Protein 4FH0 (pdb70)

CATH classification: 1.10.533.10

Organism: Homo sapiens (NCBI:txid9606)

GO terms:
  GO:0005739 mitochondrion (C, HTP)
  GO:0005739 mitochondrion (C, IDA)

Radius of gyration: 18.36 Å; Cα contacts (8 Å, |Δi|>4): 204; chains: 2; bounding box: 46×32×49 Å

Sequence (186 aa):
QTYCCDRLVQDTPLTGHGRLSEQQVDRIIILQLNRYYPQILTNKEAEKFRRNPKASLRVRLCDLSHLQRSGERDCQEFYRALYIHAQPLHSRLPSRTYCCDRLVQDTPLTGHGRLSEQQVDRIIILQLNRYYPQILTNKEAEKFRNPKASSLRVRLCDLSHLQRSGERDCQEFYRALYIHAQPLHSRLPSRH

Solvent-accessible surface area: 10816 Å² total

Nearest PDB structures (foldseek):
  4dwn-assembly1_A  TM=1.008E+00  e=1.165E-14  Homo sapiens
  4fh0-assembly2_B  TM=1.006E+00  e=4.288E-14  Homo sapiens
  4dwn-assembly2_B  TM=1.004E+00  e=8.730E-14  Homo sapiens
  6mks-assembly1_A  TM=8.507E-01  e=7.593E-02  Homo sapiens
  6n1i-assembly1_A  TM=8.436E-01  e=1.373E-01  Homo sapiens

Structure (mmCIF, N/CA/C/O backbone):
data_4FH0
#
_entry.id   4FH0
#
_cell.length_a   32.196
_cell.length_b   36.669
_cell.length_c   43.276
_cell.angle_alpha   108.54
_cell.angle_beta   90.30
_cell.angle_gamma   111.01
#
_symmetry.space_group_name_H-M   'P 1'
#
loop_
_entity.id
_entity.type
_entity.pdbx_description
1 polymer 'Bcl10-interacting CARD protein'
2 non-polymer 'SULFATE ION'
3 water water
#
loop_
_atom_site.group_PDB
_atom_site.id
_atom_site.type_symbol
_atom_site.label_atom_id
_atom_site.label_alt_id
_atom_site.label_comp_id
_atom_site.label_asym_id
_atom_site.label_entity_id
_atom_site.label_seq_id
_atom_site.pdbx_PDB_ins_code
_atom_site.Cartn_x
_atom_site.Cartn_y
_atom_site.Cartn_z
_atom_site.occupancy
_atom_site.B_iso_or_equiv
_atom_site.auth_seq_id
_atom_site.auth_comp_id
_atom_site.auth_asym_id
_atom_site.auth_atom_id
_atom_site.pdbx_PDB_model_num
ATOM 1 N N . GLN A 1 5 ? 13.047 32.139 33.404 1.00 27.37 2 GLN A N 1
ATOM 2 C CA . GLN A 1 5 ? 12.827 30.747 33.018 1.00 26.20 2 GLN A CA 1
ATOM 3 C C . GLN A 1 5 ? 11.340 30.400 33.043 1.00 23.77 2 GLN A C 1
ATOM 4 O O . GLN A 1 5 ? 10.617 30.867 33.919 1.00 24.15 2 GLN A O 1
ATOM 17 N N . THR A 1 6 ? 10.874 29.559 32.123 1.00 20.50 3 THR A N 1
ATOM 18 C CA . THR A 1 6 ? 9.506 29.052 32.242 1.00 17.39 3 THR A CA 1
ATOM 19 C C . THR A 1 6 ? 9.501 28.013 33.359 1.00 14.18 3 THR A C 1
ATOM 20 O O . THR A 1 6 ? 10.552 27.525 33.745 1.00 13.04 3 THR A O 1
ATOM 31 N N . TYR A 1 7 ? 8.338 27.676 33.905 1.00 13.70 6 TYR A N 1
ATOM 32 C CA . TYR A 1 7 ? 8.310 26.625 34.909 1.00 12.32 6 TYR A CA 1
ATOM 33 C C . TYR A 1 7 ? 8.800 25.295 34.370 1.00 11.03 6 TYR A C 1
ATOM 34 O O . TYR A 1 7 ? 9.364 24.524 35.127 1.00 10.97 6 TYR A O 1
ATOM 52 N N . CYS A 1 8 ? 8.554 24.986 33.100 1.00 10.13 7 CYS A N 1
ATOM 53 C CA A CYS A 1 8 ? 9.078 23.775 32.437 0.67 10.90 7 CYS A CA 1
ATOM 54 C CA B CYS A 1 8 ? 9.067 23.717 32.644 0.33 10.77 7 CYS A CA 1
ATOM 55 C C . CYS A 1 8 ? 10.591 23.786 32.444 1.00 10.04 7 CYS A C 1
ATOM 56 O O . CYS A 1 8 ? 11.250 22.803 32.737 1.00 10.00 7 CYS A O 1
ATOM 70 N N . ASP A 1 9 ? 11.165 24.928 32.074 1.00 9.74 8 ASP A N 1
ATOM 71 C CA . ASP A 1 9 ? 12.632 25.040 32.106 1.00 9.63 8 ASP A CA 1
ATOM 72 C C . ASP A 1 9 ? 13.170 24.867 33.521 1.00 9.05 8 ASP A C 1
ATOM 73 O O . ASP A 1 9 ? 14.177 24.189 33.735 1.00 9.17 8 ASP A O 1
ATOM 82 N N . ARG A 1 10 ? 12.485 25.448 34.496 1.00 8.67 9 ARG A N 1
ATOM 83 C CA . ARG A 1 10 ? 12.916 25.305 35.879 1.00 8.82 9 ARG A CA 1
ATOM 84 C C . ARG A 1 10 ? 12.898 23.838 36.282 1.00 8.21 9 ARG A C 1
ATOM 85 O O . ARG A 1 10 ? 13.841 23.333 36.901 1.00 8.58 9 ARG A O 1
ATOM 106 N N . LEU A 1 11 ? 11.827 23.136 35.937 1.00 7.92 10 LEU A N 1
ATOM 107 C CA . LEU A 1 11 ? 11.700 21.742 36.349 1.00 7.81 10 LEU A CA 1
ATOM 108 C C . LEU A 1 11 ? 12.792 20.880 35.726 1.00 8.13 10 LEU A C 1
ATOM 109 O O . LEU A 1 11 ? 13.357 20.005 36.397 1.00 8.53 10 LEU A O 1
ATOM 125 N N . VAL A 1 12 ? 13.086 21.112 34.452 1.00 8.57 11 VAL A N 1
ATOM 126 C CA . VAL A 1 12 ? 14.181 20.397 33.811 1.00 8.84 11 VAL A CA 1
ATOM 127 C C . VAL A 1 12 ? 15.469 20.661 34.565 1.00 9.34 11 VAL A C 1
ATOM 128 O O . VAL A 1 12 ? 16.221 19.732 34.858 1.00 10.70 11 VAL A O 1
ATOM 141 N N . GLN A 1 13 ? 15.721 21.922 34.894 1.00 8.78 12 GLN A N 1
ATOM 142 C CA . GLN A 1 13 ? 16.937 22.278 35.615 1.00 9.55 12 GLN A CA 1
ATOM 143 C C . GLN A 1 13 ? 17.006 21.585 36.978 1.00 10.07 12 GLN A C 1
ATOM 144 O O . GLN A 1 13 ? 18.043 21.058 37.346 1.00 11.68 12 GLN A O 1
ATOM 158 N N . ASP A 1 14 ? 15.890 21.572 37.698 1.00 8.31 13 ASP A N 1
ATOM 159 C CA . ASP A 1 14 ? 15.841 21.070 39.063 1.00 7.74 13 ASP A CA 1
ATOM 160 C C . ASP A 1 14 ? 15.717 19.561 39.199 1.00 8.30 13 ASP A C 1
ATOM 161 O O . ASP A 1 14 ? 15.806 19.047 40.310 1.00 8.22 13 ASP A O 1
ATOM 170 N N . THR A 1 15 ? 15.449 18.856 38.112 1.00 9.29 14 THR A N 1
ATOM 171 C CA . THR A 1 15 ? 15.145 17.426 38.203 1.00 9.66 14 THR A CA 1
ATOM 172 C C . THR A 1 15 ? 16.230 16.567 38.853 1.00 8.83 14 THR A C 1
ATOM 173 O O . THR A 1 15 ? 15.931 15.769 39.748 1.00 8.10 14 THR A O 1
ATOM 184 N N . PRO A 1 16 ? 17.488 16.723 38.438 1.00 9.31 15 PRO A N 1
ATOM 185 C CA . PRO A 1 16 ? 18.518 15.911 39.101 1.00 9.72 15 PRO A CA 1
ATOM 186 C C . PRO A 1 16 ? 18.601 16.133 40.618 1.00 9.99 15 PRO A C 1
ATOM 187 O O . PRO A 1 16 ? 18.715 15.161 41.368 1.00 10.49 15 PRO A O 1
ATOM 229 N N . LEU A 1 18 ? 16.046 17.298 42.632 1.00 7.93 17 LEU A N 1
ATOM 230 C CA . LEU A 1 18 ? 14.765 16.822 43.181 1.00 8.99 17 LEU A CA 1
ATOM 231 C C . LEU A 1 18 ? 14.718 15.318 43.347 1.00 8.36 17 LEU A C 1
ATOM 232 O O . LEU A 1 18 ? 14.099 14.807 44.282 1.00 8.94 17 LEU A O 1
ATOM 248 N N . THR A 1 19 ? 15.346 14.606 42.420 1.00 7.45 18 THR A N 1
ATOM 249 C CA . THR A 1 19 ? 15.279 13.142 42.386 1.00 8.39 18 THR A CA 1
ATOM 250 C C . THR A 1 19 ? 16.455 12.494 43.117 1.00 9.14 18 THR A C 1
ATOM 251 O O . THR A 1 19 ? 16.533 11.283 43.219 1.00 10.21 18 THR A O 1
ATOM 262 N N . GLY A 1 20 ? 17.371 13.292 43.648 1.00 8.65 19 GLY A N 1
ATOM 263 C CA . GLY A 1 20 ? 18.471 12.723 44.409 1.00 8.54 19 GLY A CA 1
ATOM 264 C C . GLY A 1 20 ? 17.982 12.027 45.657 1.00 7.73 19 GLY A C 1
ATOM 265 O O . GLY A 1 20 ? 17.071 12.510 46.323 1.00 7.72 19 GLY A O 1
ATOM 269 N N . HIS A 1 21 ? 18.596 10.902 46.005 1.00 8.53 20 HIS A N 1
ATOM 270 C CA . HIS A 1 21 ? 18.151 10.169 47.176 1.00 9.62 20 HIS A CA 1
ATOM 271 C C . HIS A 1 21 ? 18.217 11.033 48.413 1.00 9.36 20 HIS A C 1
ATOM 272 O O . HIS A 1 21 ? 19.207 11.732 48.625 1.00 10.62 20 HIS A O 1
ATOM 285 N N . GLY A 1 22 ? 17.154 10.980 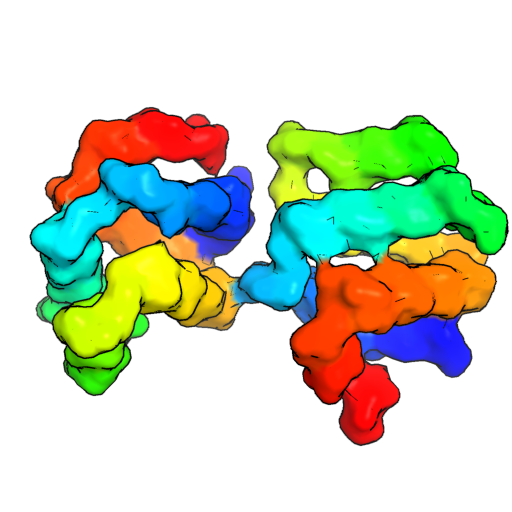49.217 1.00 10.03 21 GLY A N 1
ATOM 286 C CA . GLY A 1 22 ? 17.066 11.736 50.451 1.00 10.95 21 GLY A CA 1
ATOM 287 C C . GLY A 1 22 ? 16.394 13.096 50.307 1.00 10.54 21 GLY A C 1
ATOM 288 O O . GLY A 1 22 ? 16.000 13.708 51.287 1.00 12.30 21 GLY A O 1
ATOM 292 N N . ARG A 1 23 ? 16.213 13.581 49.099 1.00 9.34 22 ARG A N 1
ATOM 293 C CA . ARG A 1 23 ? 15.674 14.931 48.952 1.00 9.70 22 ARG A CA 1
ATOM 294 C C . ARG A 1 23 ? 14.181 15.008 49.272 1.00 9.12 22 ARG A C 1
ATOM 295 O O . ARG A 1 23 ? 13.748 15.935 49.960 1.00 10.65 22 ARG A O 1
ATOM 316 N N . LEU A 1 24 ? 13.418 14.033 48.793 1.00 7.78 23 LEU A N 1
ATOM 317 C CA . LEU A 1 24 ? 12.006 13.945 49.086 1.00 8.16 23 LEU A CA 1
ATOM 318 C C . LEU A 1 24 ? 11.728 12.594 49.727 1.00 8.87 23 LEU A C 1
ATOM 319 O O . LEU A 1 24 ? 12.229 11.554 49.288 1.00 10.44 23 LEU A O 1
ATOM 335 N N . SER A 1 25 ? 10.929 12.616 50.780 1.00 8.82 24 SER A N 1
ATOM 336 C CA . SER A 1 25 ? 10.477 11.389 51.415 1.00 8.74 24 SER A CA 1
ATOM 337 C C . SER A 1 25 ? 9.202 10.868 50.780 1.00 7.70 24 SER A C 1
ATOM 338 O O . SER A 1 25 ? 8.493 11.600 50.090 1.00 8.26 24 SER A O 1
ATOM 346 N N . GLU A 1 26 ? 8.876 9.615 51.082 1.00 8.29 25 GLU A N 1
ATOM 347 C CA . GLU A 1 26 ? 7.642 9.040 50.592 1.00 8.68 25 GLU A CA 1
ATOM 348 C C . GLU A 1 26 ? 6.445 9.877 51.041 1.00 8.83 25 GLU A C 1
ATOM 349 O O . GLU A 1 26 ? 5.538 10.131 50.253 1.00 9.35 25 GLU A O 1
ATOM 361 N N . GLN A 1 27 ? 6.428 10.284 52.309 1.00 8.79 26 GLN A N 1
ATOM 362 C CA . GLN A 1 27 ? 5.295 11.074 52.786 1.00 10.48 26 GLN A CA 1
ATOM 363 C C . GLN A 1 27 ? 5.188 12.385 52.039 1.00 9.87 26 GLN A C 1
ATOM 364 O O . GLN A 1 27 ? 4.089 12.804 51.719 1.00 10.51 26 GLN A O 1
ATOM 378 N N . GLN A 1 28 ? 6.306 13.055 51.771 1.00 9.01 27 GLN A N 1
ATOM 379 C CA . GLN A 1 28 ? 6.220 14.317 51.027 1.00 8.85 27 GLN A CA 1
ATOM 380 C C . GLN A 1 28 ? 5.697 14.085 49.620 1.00 8.38 27 GLN A C 1
ATOM 381 O O . GLN A 1 28 ? 4.852 14.833 49.134 1.00 8.74 27 GLN A O 1
ATOM 395 N N . VAL A 1 29 ? 6.231 13.075 48.948 1.00 8.26 28 VAL A N 1
ATOM 396 C CA . VAL A 1 29 ? 5.800 12.788 47.597 1.00 8.50 28 VAL A CA 1
ATOM 397 C C . VAL A 1 29 ? 4.308 12.438 47.584 1.00 8.92 28 VAL A C 1
ATOM 398 O O . VAL A 1 29 ? 3.553 12.855 46.699 1.00 9.07 28 VAL A O 1
ATOM 411 N N . ASP A 1 30 ? 3.881 11.636 48.551 1.00 9.29 29 ASP A N 1
ATOM 412 C CA . ASP A 1 30 ? 2.485 11.243 48.584 1.00 9.69 29 ASP A CA 1
ATOM 413 C C . ASP A 1 30 ? 1.581 12.461 48.711 1.00 8.76 29 ASP A C 1
ATOM 414 O O . ASP A 1 30 ? 0.532 12.525 48.053 1.00 9.28 29 ASP A O 1
ATOM 423 N N . ARG A 1 31 ? 1.968 13.422 49.549 1.00 8.24 30 ARG A N 1
ATOM 424 C CA . ARG A 1 31 ? 1.153 14.617 49.720 1.00 8.30 30 ARG A CA 1
ATOM 425 C C . ARG A 1 31 ? 1.176 15.507 48.483 1.00 7.11 30 ARG A C 1
ATOM 426 O O . ARG A 1 31 ? 0.173 16.140 48.166 1.00 7.82 30 ARG A O 1
ATOM 447 N N . ILE A 1 32 ? 2.321 15.577 47.799 1.00 6.83 31 ILE A N 1
ATOM 448 C CA . ILE A 1 32 ? 2.415 16.316 46.562 1.00 6.93 31 ILE A CA 1
ATOM 449 C C . ILE A 1 32 ? 1.476 15.709 45.515 1.00 6.89 31 ILE A C 1
ATOM 450 O O . ILE A 1 32 ? 0.772 16.434 44.807 1.00 7.64 31 ILE A O 1
ATOM 466 N N . ILE A 1 33 ? 1.468 14.388 45.415 1.00 7.69 32 ILE A N 1
ATOM 467 C CA A ILE A 1 33 ? 0.601 13.713 44.468 0.60 8.27 32 ILE A CA 1
ATOM 468 C CA B ILE A 1 33 ? 0.606 13.708 44.462 0.40 8.26 32 ILE A CA 1
ATOM 469 C C . ILE A 1 33 ? -0.859 14.035 44.774 1.00 8.30 32 ILE A C 1
ATOM 470 O O . ILE A 1 33 ? -1.656 14.325 43.871 1.00 9.10 32 ILE A O 1
ATOM 501 N N . LEU A 1 34 ? -1.216 14.011 46.053 1.00 9.21 33 LEU A N 1
ATOM 502 C CA . LEU A 1 34 ? -2.586 14.347 46.431 1.00 10.49 33 LEU A CA 1
ATOM 503 C C . LEU A 1 34 ? -2.944 15.782 46.066 1.00 9.06 33 LEU A C 1
ATOM 504 O O . LEU A 1 34 ? -4.030 16.047 45.563 1.00 9.27 33 LEU A O 1
ATOM 520 N N . GLN A 1 35 ? -2.015 16.696 46.277 1.00 8.88 34 GLN A N 1
ATOM 521 C CA . GLN A 1 35 ? -2.211 18.086 45.904 1.00 9.48 34 GLN A CA 1
ATOM 522 C C . GLN A 1 35 ? -2.484 18.227 44.404 1.00 9.11 34 GLN A C 1
ATOM 523 O O . GLN A 1 35 ? -3.300 19.038 43.990 1.00 10.69 34 GLN A O 1
ATOM 537 N N . LEU A 1 36 ? -1.795 17.416 43.604 1.00 8.79 35 LEU A N 1
ATOM 538 C CA . LEU A 1 36 ? -1.941 17.459 42.161 1.00 9.23 35 LEU A CA 1
ATOM 539 C C . LEU A 1 36 ? -3.165 16.672 41.659 1.00 10.48 35 LEU A C 1
ATOM 540 O O . LEU A 1 36 ? -3.497 16.742 40.477 1.00 11.81 35 LEU A O 1
ATOM 556 N N . ASN A 1 37 ? -3.829 15.931 42.547 1.00 10.15 36 ASN A N 1
ATOM 557 C CA . ASN A 1 37 ? -4.968 15.100 42.164 1.00 10.42 36 ASN A CA 1
ATOM 558 C C . ASN A 1 37 ? -6.322 15.616 42.644 1.00 9.95 36 ASN A C 1
ATOM 559 O O . ASN A 1 37 ? -7.320 15.491 41.936 1.00 10.50 36 ASN A O 1
ATOM 570 N N . ARG A 1 38 ? -6.348 16.230 43.821 1.00 9.78 37 ARG A N 1
ATOM 571 C CA . ARG A 1 38 ? -7.613 16.469 44.508 1.00 10.20 37 ARG A CA 1
ATOM 572 C C . ARG A 1 38 ? -8.288 17.798 44.238 1.00 11.43 37 ARG A C 1
ATOM 573 O O . ARG A 1 38 ? -9.441 17.987 44.664 1.00 11.99 37 ARG A O 1
ATOM 594 N N . TYR A 1 39 ? -7.706 18.704 43.597 1.00 12.06 38 TYR A N 1
ATOM 595 C CA . TYR A 1 39 ? -8.134 20.062 43.427 1.00 14.18 38 TYR A CA 1
ATOM 596 C C . TYR A 1 39 ? -8.263 20.488 41.943 1.00 14.95 38 TYR A C 1
ATOM 597 O O . TYR A 1 39 ? -8.557 19.676 41.092 1.00 15.31 38 TYR A O 1
ATOM 615 N N . TYR A 1 40 ? -8.170 21.820 41.711 1.00 15.61 39 TYR A N 1
ATOM 616 C CA . TYR A 1 40 ? -8.313 22.344 40.358 1.00 16.35 39 TYR A CA 1
ATOM 617 C C . TYR A 1 40 ? -7.191 23.346 40.083 1.00 16.72 39 TYR A C 1
ATOM 618 O O . TYR A 1 40 ? -7.014 24.294 40.828 1.00 18.49 39 TYR A O 1
ATOM 636 N N . PRO A 1 41 ? -6.447 23.158 38.997 1.00 15.81 40 PRO A N 1
ATOM 637 C CA . PRO A 1 41 ? -6.615 22.106 38.007 1.00 14.57 40 PRO A CA 1
ATOM 638 C C . PRO A 1 41 ? -6.214 20.768 38.570 1.00 13.31 40 PRO A C 1
ATOM 639 O O . PRO A 1 41 ? -5.421 20.667 39.497 1.00 14.06 40 PRO A O 1
ATOM 650 N N . GLN A 1 42 ? -6.784 19.728 38.001 1.00 13.14 41 GLN A N 1
ATOM 651 C CA . GLN A 1 42 ? -6.355 18.378 38.309 1.00 12.70 41 GLN A CA 1
ATOM 652 C C . GLN A 1 42 ? -5.236 17.979 37.359 1.00 13.97 41 GLN A C 1
ATOM 653 O O . GLN A 1 42 ? -5.434 17.825 36.152 1.00 16.03 41 GLN A O 1
ATOM 667 N N . ILE A 1 43 ? -4.039 17.867 37.910 1.00 13.31 42 ILE A N 1
ATOM 668 C CA . ILE A 1 43 ? -2.863 17.542 37.124 1.00 14.56 42 ILE A CA 1
ATOM 669 C C . ILE A 1 43 ? -2.715 16.036 36.944 1.00 14.41 42 ILE A C 1
ATOM 670 O O . ILE A 1 43 ? -2.279 15.567 35.881 1.00 17.08 42 ILE A O 1
ATOM 686 N N . LEU A 1 44 ? -3.097 15.276 37.969 1.00 12.94 43 LEU A N 1
ATOM 687 C CA . LEU A 1 44 ? -3.018 13.817 37.949 1.00 13.02 43 LEU A CA 1
ATOM 688 C C . LEU A 1 44 ? -4.374 13.192 38.162 1.00 13.44 43 LEU A C 1
ATOM 689 O O . LEU A 1 44 ? -5.073 13.519 39.123 1.00 13.09 43 LEU A O 1
ATOM 705 N N . THR A 1 45 ? -4.741 12.282 37.267 1.00 14.50 44 THR A N 1
ATOM 706 C CA . THR A 1 45 ? -5.965 11.528 37.444 1.00 15.29 44 THR A CA 1
ATOM 707 C C . THR A 1 45 ? -5.825 10.579 38.633 1.00 14.47 44 THR A C 1
ATOM 708 O O . THR A 1 45 ? -4.724 10.368 39.133 1.00 13.42 44 THR A O 1
ATOM 719 N N . ASN A 1 46 ? -6.927 9.987 39.078 1.00 14.85 45 ASN A N 1
ATOM 720 C CA . ASN A 1 46 ? -6.849 9.016 40.154 1.00 15.82 45 ASN A CA 1
ATOM 721 C C . ASN A 1 46 ? -5.936 7.846 39.802 1.00 16.19 45 ASN A C 1
ATOM 722 O O . ASN A 1 46 ? -5.150 7.415 40.626 1.00 16.10 45 ASN A O 1
ATOM 733 N N . LYS A 1 47 ? -6.027 7.339 38.574 1.00 17.15 46 LYS A N 1
ATOM 734 C CA . LYS A 1 47 ? -5.161 6.223 38.193 1.00 17.20 46 LYS A CA 1
ATOM 735 C C . LYS A 1 47 ? -3.687 6.631 38.173 1.00 16.65 46 LYS A C 1
ATOM 736 O O . LYS A 1 47 ? -2.823 5.877 38.613 1.00 17.03 46 LYS A O 1
ATOM 755 N N . GLU A 1 48 ? -3.405 7.832 37.691 1.00 16.01 47 GLU A N 1
ATOM 756 C CA . GLU A 1 48 ? -2.020 8.322 37.686 1.00 15.18 47 GLU A CA 1
ATOM 757 C C . GLU A 1 48 ? -1.512 8.515 39.103 1.00 13.83 47 GLU A C 1
ATOM 758 O O . GLU A 1 48 ? -0.362 8.184 39.423 1.00 13.84 47 GLU A O 1
ATOM 770 N N . ALA A 1 49 ? -2.344 9.089 39.965 1.00 12.61 48 ALA A N 1
ATOM 771 C CA . ALA A 1 49 ? -1.948 9.246 41.353 1.00 12.10 48 ALA A CA 1
ATOM 772 C C . ALA A 1 49 ? -1.605 7.898 41.993 1.00 12.10 48 ALA A C 1
ATOM 773 O O . ALA A 1 49 ? -0.651 7.801 42.754 1.00 12.61 48 ALA A O 1
ATOM 780 N N . GLU A 1 50 ? -2.395 6.869 41.718 1.00 13.16 49 GLU A N 1
ATOM 781 C CA . GLU A 1 50 ? -2.138 5.575 42.326 1.00 14.65 49 GLU A CA 1
ATOM 782 C C . GLU A 1 50 ? -0.830 4.996 41.809 1.00 14.76 49 GLU A C 1
ATOM 783 O O . GLU A 1 50 ? -0.074 4.412 42.559 1.00 15.65 49 GLU A O 1
ATOM 795 N N . LYS A 1 51 ? -0.563 5.171 40.521 1.00 14.95 50 LYS A N 1
ATOM 796 C CA . LYS A 1 51 ? 0.696 4.735 39.935 1.00 15.54 50 LYS A CA 1
ATOM 797 C C . LYS A 1 51 ? 1.891 5.401 40.631 1.00 13.92 50 LYS A C 1
ATOM 798 O O . LYS A 1 51 ? 2.873 4.731 40.992 1.00 14.84 50 LYS A O 1
ATOM 817 N N . PHE A 1 52 ? 1.825 6.717 40.822 1.00 12.09 51 PHE A N 1
ATOM 818 C CA . PHE A 1 52 ? 2.946 7.418 41.434 1.00 11.21 51 PHE A CA 1
ATOM 819 C C . PHE A 1 52 ? 3.085 7.205 42.945 1.00 11.97 51 PHE A C 1
ATOM 820 O O . PHE A 1 52 ? 4.126 7.522 43.507 1.00 12.25 51 PHE A O 1
ATOM 837 N N . ARG A 1 53 ? 2.049 6.658 43.580 1.00 13.63 52 ARG A N 1
ATOM 838 C CA A ARG A 1 53 ? 2.047 6.332 45.009 0.67 15.01 52 ARG A CA 1
ATOM 839 C CA B ARG A 1 53 ? 2.104 6.332 45.006 0.33 15.29 52 ARG A CA 1
ATOM 840 C C . ARG A 1 53 ? 2.299 4.836 45.247 1.00 15.81 52 ARG A C 1
ATOM 841 O O . ARG A 1 53 ? 2.296 4.378 46.392 1.00 16.56 52 ARG A O 1
ATOM 882 N N . ASN A 1 54 ? 2.491 4.073 44.175 1.00 16.55 53 ASN A N 1
ATOM 883 C CA . ASN A 1 54 ? 2.588 2.618 44.264 1.00 18.91 53 ASN A CA 1
ATOM 884 C C . ASN A 1 54 ? 3.746 2.192 45.145 1.00 19.93 53 ASN A C 1
ATOM 885 O O . ASN A 1 54 ? 4.908 2.406 44.799 1.00 19.85 53 ASN A O 1
ATOM 896 N N . PRO A 1 55 ? 3.440 1.562 46.293 1.00 22.41 54 PRO A N 1
ATOM 897 C CA . PRO A 1 55 ? 4.528 1.235 47.210 1.00 23.66 54 PRO A CA 1
ATOM 898 C C . PRO A 1 55 ? 5.498 0.174 46.665 1.00 24.34 54 PRO A C 1
ATOM 899 O O . PRO A 1 55 ? 6.584 0.045 47.205 1.00 25.56 54 PRO A O 1
ATOM 910 N N . LYS A 1 56 ? 5.117 -0.553 45.618 1.00 23.77 55 LYS A N 1
ATOM 911 C CA . LYS A 1 56 ? 5.957 -1.627 45.086 1.00 24.25 55 LYS A CA 1
ATOM 912 C C . LYS A 1 56 ? 7.129 -1.108 44.235 1.00 23.62 55 LYS A C 1
ATOM 913 O O . LYS A 1 56 ? 8.115 -1.818 44.047 1.00 24.98 55 LYS A O 1
ATOM 932 N N . ALA A 1 57 ? 7.038 0.122 43.734 1.00 21.59 56 ALA A N 1
ATOM 933 C CA . ALA A 1 57 ? 8.083 0.690 42.861 1.00 19.98 56 ALA A CA 1
ATOM 934 C C . ALA A 1 57 ? 8.964 1.642 43.666 1.00 17.93 56 ALA A C 1
ATOM 935 O O . ALA A 1 57 ? 8.450 2.338 44.534 1.00 18.28 56 ALA A O 1
ATOM 942 N N . SER A 1 58 ? 10.265 1.702 43.370 1.00 16.62 57 SER A N 1
ATOM 943 C CA . SER A 1 58 ? 11.153 2.587 44.130 1.00 16.47 57 SER A CA 1
ATOM 944 C C . SER A 1 58 ? 10.720 4.044 43.981 1.00 14.26 57 SER A C 1
ATOM 945 O O . SER A 1 58 ? 10.281 4.491 42.917 1.00 13.77 57 SER A O 1
ATOM 953 N N . LEU A 1 59 ? 10.841 4.778 45.075 1.00 12.71 58 LEU A N 1
ATOM 954 C CA . LEU A 1 59 ? 10.437 6.172 45.098 1.00 11.10 58 LEU A CA 1
ATOM 955 C C . LEU A 1 59 ? 11.161 6.983 44.025 1.00 11.53 58 LEU A C 1
ATOM 956 O O . LEU A 1 59 ? 10.534 7.793 43.345 1.00 11.52 58 LEU A O 1
ATOM 972 N N . ARG A 1 60 ? 12.463 6.754 43.845 1.00 11.72 59 ARG A N 1
ATOM 973 C CA . ARG A 1 60 ? 13.202 7.552 42.869 1.00 12.23 59 ARG A CA 1
ATOM 974 C C . ARG A 1 60 ? 12.675 7.307 41.442 1.00 12.66 59 ARG A C 1
ATOM 975 O O . ARG A 1 60 ? 12.574 8.245 40.640 1.00 12.79 59 ARG A O 1
ATOM 996 N N . VAL A 1 61 ? 12.348 6.054 41.128 1.00 13.03 60 VAL A N 1
ATOM 997 C CA . VAL A 1 61 ? 11.828 5.720 39.809 1.00 14.77 60 VAL A CA 1
ATOM 998 C C . VAL A 1 61 ? 10.488 6.428 39.600 1.00 13.03 60 VAL A C 1
ATOM 999 O O . VAL A 1 61 ? 10.263 7.043 38.547 1.00 13.49 60 VAL A O 1
ATOM 1012 N N . ARG A 1 62 ? 9.602 6.355 40.594 1.00 11.98 61 ARG A N 1
ATOM 1013 C CA . ARG A 1 62 ? 8.320 7.039 40.513 1.00 11.24 61 ARG A CA 1
ATOM 1014 C C . ARG A 1 62 ? 8.517 8.546 40.367 1.00 10.45 61 ARG A C 1
ATOM 1015 O O . ARG A 1 62 ? 7.824 9.177 39.576 1.00 10.08 61 ARG A O 1
ATOM 1036 N N . LEU A 1 63 ? 9.468 9.120 41.092 1.00 10.82 62 LEU A N 1
ATOM 1037 C CA . LEU A 1 63 ? 9.692 10.569 40.990 1.00 11.49 62 LEU A CA 1
ATOM 1038 C C . LEU A 1 63 ? 10.203 10.957 39.620 1.00 10.76 62 LEU A C 1
ATOM 1039 O O . LEU A 1 63 ? 9.776 11.951 39.060 1.00 10.98 62 LEU A O 1
ATOM 1055 N N . CYS A 1 64 ? 11.163 10.203 39.097 1.00 10.77 63 CYS A N 1
ATOM 1056 C CA . CYS A 1 64 ? 11.676 10.504 37.776 1.00 11.23 63 CYS A CA 1
ATOM 1057 C C . CYS A 1 64 ? 10.554 10.406 36.749 1.00 10.72 63 CYS A C 1
ATOM 1058 O O . CYS A 1 64 ? 10.488 11.207 35.819 1.00 11.87 63 CYS A O 1
ATOM 1066 N N . ASP A 1 65 ? 9.681 9.415 36.900 1.00 10.35 64 ASP A N 1
ATOM 1067 C CA . ASP A 1 65 ? 8.560 9.275 35.974 1.00 10.14 64 ASP A CA 1
ATOM 1068 C C . ASP A 1 65 ? 7.578 10.436 36.135 1.00 9.80 64 ASP A C 1
ATOM 1069 O O . ASP A 1 65 ? 7.034 10.922 35.161 1.00 10.01 64 ASP A O 1
ATOM 1078 N N . LEU A 1 66 ? 7.376 10.901 37.362 1.00 9.19 65 LEU A N 1
ATOM 1079 C CA . LEU A 1 66 ? 6.520 12.065 37.590 1.00 9.01 65 LEU A CA 1
ATOM 1080 C C . LEU A 1 66 ? 7.123 13.291 36.914 1.00 9.35 65 LEU A C 1
ATOM 1081 O O . LEU A 1 66 ? 6.414 14.066 36.269 1.00 9.43 65 LEU A O 1
ATOM 1114 N N . SER A 1 68 ? 9.062 13.391 34.310 1.00 10.88 67 SER A N 1
ATOM 1115 C CA . SER A 1 68 ? 8.880 13.259 32.875 1.00 11.83 67 SER A CA 1
ATOM 1116 C C . SER A 1 68 ? 7.452 13.579 32.480 1.00 11.23 67 SER A C 1
ATOM 1117 O O . SER A 1 68 ? 7.210 14.218 31.465 1.00 12.68 67 SER A O 1
ATOM 1125 N N . HIS A 1 69 ? 6.502 13.092 33.262 1.00 9.83 68 HIS A N 1
ATOM 1126 C CA . HIS A 1 69 ? 5.101 13.352 33.010 1.00 10.44 68 HIS A CA 1
ATOM 1127 C C . HIS A 1 69 ? 4.787 14.847 33.020 1.00 10.33 68 HIS A C 1
ATOM 1128 O O . HIS A 1 69 ? 4.120 15.350 32.117 1.00 11.37 68 HIS A O 1
ATOM 1141 N N 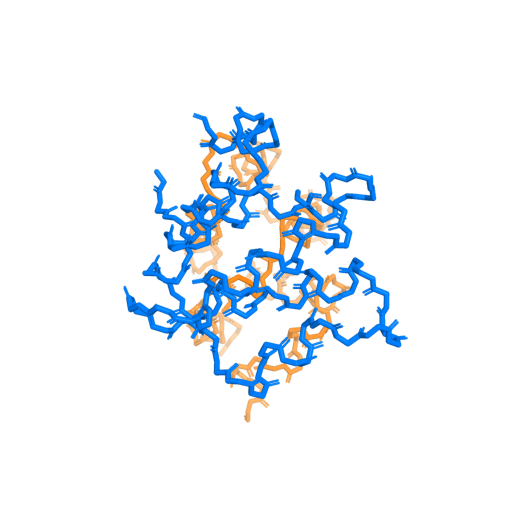. LEU A 1 70 ? 5.284 15.563 34.027 1.00 9.61 69 LEU A N 1
ATOM 1142 C CA . LEU A 1 70 ? 5.011 16.990 34.141 1.00 9.53 69 LEU A CA 1
ATOM 1143 C C . LEU A 1 70 ? 5.687 17.765 33.026 1.00 10.72 69 LEU A C 1
ATOM 1144 O O . LEU A 1 70 ? 5.092 18.684 32.464 1.00 12.22 69 LEU A O 1
ATOM 1160 N N . GLN A 1 71 ? 6.934 17.422 32.722 1.00 11.62 70 GLN A N 1
ATOM 1161 C CA . GLN A 1 71 ? 7.649 18.117 31.653 1.00 13.17 70 GLN A CA 1
ATOM 1162 C C . GLN A 1 71 ? 6.941 17.973 30.316 1.00 14.08 70 GLN A C 1
ATOM 1163 O O . GLN A 1 71 ? 6.918 18.931 29.515 1.00 15.53 70 GLN A O 1
ATOM 1177 N N . ARG A 1 72 ? 6.374 16.799 30.045 1.00 13.75 71 ARG A N 1
ATOM 1178 C CA . ARG A 1 72 ? 5.688 16.603 28.757 1.00 15.74 71 ARG A CA 1
ATOM 1179 C C . ARG A 1 72 ? 4.312 17.277 28.718 1.00 17.21 71 ARG A C 1
ATOM 1180 O O . ARG A 1 72 ? 3.819 17.650 27.644 1.00 19.19 71 ARG A O 1
ATOM 1201 N N . SER A 1 73 ? 3.711 17.478 29.867 1.00 17.94 72 SER A N 1
ATOM 1202 C CA . SER A 1 73 ? 2.378 18.007 30.008 1.00 19.73 72 SER A CA 1
ATOM 1203 C C . SER A 1 73 ? 2.320 19.485 30.033 1.00 20.18 72 SER A C 1
ATOM 1204 O O . SER A 1 73 ? 1.263 20.007 29.9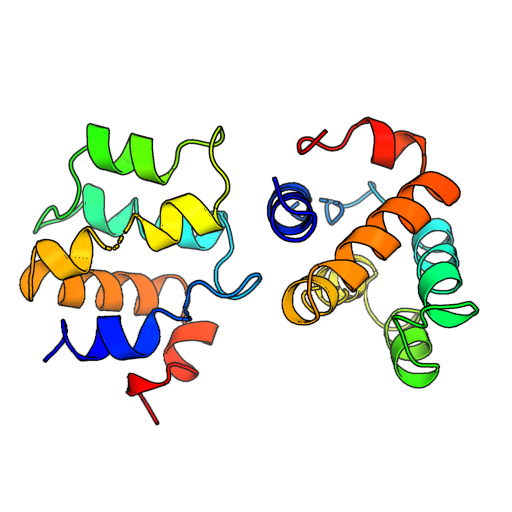97 1.00 21.68 72 SER A O 1
ATOM 1212 N N . GLY A 1 74 ? 3.414 20.168 30.181 1.00 19.68 73 GLY A N 1
ATOM 1213 C CA . GLY A 1 74 ? 3.456 21.597 29.960 1.00 18.76 73 GLY A CA 1
ATOM 1214 C C . GLY A 1 74 ? 3.530 22.529 31.164 1.00 16.81 73 GLY A C 1
ATOM 1215 O O . GLY A 1 74 ? 3.617 22.113 32.318 1.00 15.25 73 GLY A O 1
ATOM 1219 N N . GLU A 1 75 ? 3.477 23.818 30.854 1.00 16.71 74 GLU A N 1
ATOM 1220 C CA . GLU A 1 75 ? 3.775 24.904 31.785 1.00 17.66 74 GLU A CA 1
ATOM 1221 C C . GLU A 1 75 ? 2.865 24.918 33.008 1.00 17.48 74 GLU A C 1
ATOM 1222 O O . GLU A 1 75 ? 3.337 25.049 34.140 1.00 16.36 74 GLU A O 1
ATOM 1234 N N . ARG A 1 76 ? 1.565 24.791 32.787 1.00 18.83 75 ARG A N 1
ATOM 1235 C CA . ARG A 1 76 ? 0.614 24.855 33.893 1.00 19.97 75 ARG A CA 1
ATOM 1236 C C . ARG A 1 76 ? 0.875 23.740 34.899 1.00 18.27 75 ARG A C 1
ATOM 1237 O O . ARG A 1 76 ? 0.780 23.923 36.117 1.00 18.52 75 ARG A O 1
ATOM 1258 N N . ASP A 1 77 ? 1.196 22.567 34.389 1.00 16.81 76 ASP A N 1
ATOM 1259 C CA . ASP A 1 77 ? 1.414 21.415 35.239 1.00 15.59 76 ASP A CA 1
ATOM 1260 C C . ASP A 1 77 ? 2.689 21.605 36.042 1.00 13.45 76 ASP A C 1
ATOM 1261 O O . ASP A 1 77 ? 2.711 21.297 37.226 1.00 12.65 76 ASP A O 1
ATOM 1270 N N . CYS A 1 78 ? 3.696 22.085 35.461 1.00 12.29 77 CYS A N 1
ATOM 1271 C CA . CYS A 1 78 ? 4.950 22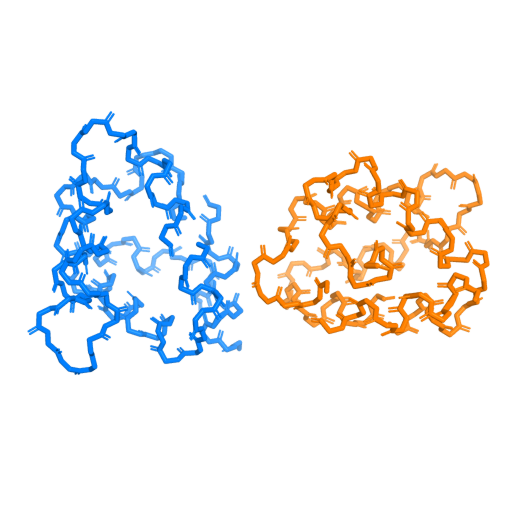.337 36.142 1.00 10.82 77 CYS A CA 1
ATOM 1272 C C . CYS A 1 78 ? 4.757 23.427 37.217 1.00 10.49 77 CYS A C 1
ATOM 1273 O O . CYS A 1 78 ? 5.299 23.326 38.304 1.00 9.96 77 CYS A O 1
ATOM 1280 N N . GLN A 1 79 ? 4.020 24.463 36.902 1.00 11.32 78 GLN A N 1
ATOM 1281 C CA . GLN A 1 79 ? 3.714 25.500 37.886 1.00 12.47 78 GLN A CA 1
ATOM 1282 C C . GLN A 1 79 ? 3.001 24.922 39.109 1.00 10.92 78 GLN A C 1
ATOM 1283 O O . GLN A 1 79 ? 3.360 25.225 40.250 1.00 10.70 78 GLN A O 1
ATOM 1297 N N . GLU A 1 80 ? 2.009 24.067 38.878 1.00 10.69 79 GLU A N 1
ATOM 1298 C CA . GLU A 1 80 ? 1.285 23.461 39.981 1.00 10.54 79 GLU A CA 1
ATOM 1299 C C . GLU A 1 80 ? 2.199 22.575 40.808 1.00 9.52 79 GLU A C 1
ATOM 1300 O O . GLU A 1 80 ? 2.060 22.517 42.022 1.00 9.74 79 GLU A O 1
ATOM 1312 N N . PHE A 1 81 ? 3.123 21.872 40.162 1.00 8.59 80 PHE A N 1
ATOM 1313 C CA . PHE A 1 81 ? 4.077 21.077 40.908 1.00 7.93 80 PHE A CA 1
ATOM 1314 C C . PHE A 1 81 ? 4.877 21.956 41.870 1.00 6.61 80 PHE A C 1
ATOM 1315 O O . PHE A 1 81 ? 5.072 21.593 43.025 1.00 7.06 80 PHE A O 1
ATOM 1332 N N . TYR A 1 82 ? 5.371 23.105 41.403 1.00 6.20 81 TYR A N 1
ATOM 1333 C CA . TYR A 1 82 ? 6.148 23.973 42.285 1.00 6.44 81 TYR A CA 1
ATOM 1334 C C . TYR A 1 82 ? 5.320 24.464 43.454 1.00 6.76 81 TYR A C 1
ATOM 1335 O O . TYR A 1 82 ? 5.830 24.585 44.563 1.00 7.66 81 TYR A O 1
ATOM 1353 N N . ARG A 1 83 ? 4.046 24.750 43.226 1.00 7.56 82 ARG A N 1
ATOM 1354 C CA . ARG A 1 83 ? 3.201 25.148 44.333 1.00 9.10 82 ARG A CA 1
ATOM 1355 C C . ARG A 1 83 ? 3.047 23.996 45.326 1.00 8.13 82 ARG A C 1
ATOM 1356 O O . ARG A 1 83 ? 3.141 24.187 46.539 1.00 9.48 82 ARG A O 1
ATOM 1377 N N . ALA A 1 84 ? 2.846 22.783 44.828 1.00 7.54 83 ALA A N 1
ATOM 1378 C CA . ALA A 1 84 ? 2.700 21.622 45.699 1.00 7.28 83 ALA A CA 1
ATOM 1379 C C . ALA A 1 84 ? 3.971 21.364 46.500 1.00 6.88 83 ALA A C 1
ATOM 1380 O O . ALA A 1 84 ? 3.935 20.964 47.674 1.00 7.49 83 ALA A O 1
ATOM 1387 N N . LEU A 1 85 ? 5.113 21.565 45.857 1.00 6.82 84 LEU A N 1
ATOM 1388 C CA . LEU A 1 85 ? 6.401 21.419 46.523 1.00 6.74 84 LEU A CA 1
ATOM 1389 C C . LEU A 1 85 ? 6.578 22.453 47.629 1.00 7.21 84 LEU A C 1
ATOM 1390 O O . LEU A 1 85 ? 7.077 22.150 48.711 1.00 8.17 84 LEU A O 1
ATOM 1406 N N . TYR A 1 86 ? 6.186 23.694 47.368 1.00 7.30 85 TYR A N 1
ATOM 1407 C CA . TYR A 1 86 ? 6.185 24.710 48.422 1.00 7.92 85 TYR A CA 1
ATOM 1408 C C . TYR A 1 86 ? 5.332 24.273 49.603 1.00 8.67 85 TYR A C 1
ATOM 1409 O O . TYR A 1 86 ? 5.748 24.369 50.766 1.00 9.61 85 TYR A O 1
ATOM 1427 N N . ILE A 1 87 ? 4.139 23.781 49.327 1.00 8.13 86 ILE A N 1
ATOM 1428 C CA . ILE A 1 87 ? 3.224 23.405 50.423 1.00 9.26 86 ILE A CA 1
ATOM 1429 C C . ILE A 1 87 ? 3.780 22.254 51.268 1.00 9.42 86 ILE A C 1
ATOM 1430 O O . ILE A 1 87 ? 3.744 22.321 52.507 1.00 11.20 86 ILE A O 1
ATOM 1446 N N . HIS A 1 88 ? 4.274 21.199 50.608 1.00 8.45 87 HIS A N 1
ATOM 1447 C CA . HIS A 1 88 ? 4.621 19.960 51.305 1.00 9.11 87 HIS A CA 1
ATOM 1448 C C . HIS A 1 88 ? 6.106 19.679 51.524 1.00 10.33 87 HIS A C 1
ATOM 1449 O O . HIS A 1 88 ? 6.451 18.737 52.237 1.00 12.06 87 HIS A O 1
ATOM 1462 N N . ALA A 1 89 ? 6.978 20.457 50.932 1.00 9.54 88 ALA A N 1
ATOM 1463 C CA . ALA A 1 89 ? 8.415 20.302 51.083 1.00 9.97 88 ALA A CA 1
ATOM 1464 C C . ALA A 1 89 ? 9.133 21.630 51.041 1.00 9.06 88 ALA A C 1
ATOM 1465 O O . ALA A 1 89 ? 9.987 21.816 50.316 1.00 9.23 88 ALA A O 1
ATOM 1472 N N . GLN A 1 90 ? 8.693 22.556 51.866 1.00 9.41 89 GLN A N 1
ATOM 1473 C CA . GLN A 1 90 ? 9.206 23.912 51.780 1.00 10.13 89 GLN A CA 1
ATOM 1474 C C . GLN A 1 90 ? 10.731 24.046 51.855 1.00 10.69 89 GLN A C 1
ATOM 1475 O O . GLN A 1 90 ? 11.305 24.807 51.090 1.00 11.36 89 GLN A O 1
ATOM 1489 N N . PRO A 1 91 ? 11.387 23.319 52.767 1.00 12.02 90 PRO A N 1
ATOM 1490 C CA . PRO A 1 91 ? 12.844 23.448 52.812 1.00 12.92 90 PRO A CA 1
ATOM 1491 C C . PRO A 1 91 ? 13.503 23.113 51.477 1.00 12.03 90 PRO A C 1
ATOM 1492 O O . PRO A 1 91 ? 14.385 23.823 50.996 1.00 13.24 90 PRO A O 1
ATOM 1503 N N . LEU A 1 92 ? 13.067 22.037 50.856 1.00 10.65 91 LEU A N 1
ATOM 1504 C CA . LEU A 1 92 ? 13.618 21.661 49.559 1.00 10.05 91 LEU A CA 1
ATOM 1505 C C . LEU A 1 92 ? 13.285 22.709 48.490 1.00 9.89 91 LEU A C 1
ATOM 1506 O O . LEU A 1 92 ? 14.141 23.121 47.699 1.00 10.51 91 LEU A O 1
ATOM 1522 N N . HIS A 1 93 ? 12.032 23.137 48.490 1.00 9.13 92 HIS A N 1
ATOM 1523 C CA . HIS A 1 93 ? 11.548 24.149 47.562 1.00 8.81 92 HIS A CA 1
ATOM 1524 C C . HIS A 1 93 ? 12.435 25.379 47.597 1.00 9.79 92 HIS A C 1
ATOM 1525 O O . HIS A 1 93 ? 12.814 25.912 46.560 1.00 10.65 92 HIS A O 1
ATOM 1538 N N . SER A 1 94 ? 12.806 25.809 48.795 1.00 10.51 93 SER A N 1
ATOM 1539 C CA . SER A 1 94 ? 13.600 27.012 48.942 1.00 12.84 93 SER A CA 1
ATOM 1540 C C . SER A 1 94 ? 15.045 26.832 48.445 1.00 14.77 93 SER A C 1
ATOM 1541 O O . SER A 1 94 ? 15.697 27.791 48.075 1.00 16.70 93 SER A O 1
ATOM 1549 N N . ARG A 1 95 ? 15.532 25.604 48.390 1.00 14.20 94 ARG A N 1
ATOM 1550 C CA . ARG A 1 95 ? 16.932 25.330 48.058 1.00 15.80 94 ARG A CA 1
ATOM 1551 C C . ARG A 1 95 ? 17.158 25.000 46.582 1.00 16.40 94 ARG A C 1
ATOM 1552 O O . ARG A 1 95 ? 18.284 24.833 46.151 1.00 17.85 94 ARG A O 1
ATOM 1573 N N . LEU A 1 96 ? 16.101 24.883 45.794 1.00 15.94 95 LEU A N 1
ATOM 1574 C CA . LEU A 1 96 ? 16.288 24.464 44.402 1.00 18.00 95 LEU A CA 1
ATOM 1575 C C . LEU A 1 96 ? 17.111 25.443 43.579 1.00 19.81 95 LEU A C 1
ATOM 1576 O O . LEU A 1 96 ? 16.986 26.636 43.746 1.00 20.26 95 LEU A O 1
ATOM 1592 N N . PRO A 1 97 ? 17.931 24.926 42.649 1.00 20.90 96 PRO A N 1
ATOM 1593 C CA . PRO A 1 97 ? 18.858 25.826 41.966 1.00 21.89 96 PRO A CA 1
ATOM 1594 C C . PRO A 1 97 ? 18.180 26.793 40.981 1.00 21.56 96 PRO A C 1
ATOM 1595 O O . PRO A 1 97 ? 18.756 27.832 40.674 1.00 22.33 96 PRO A O 1
ATOM 1606 N N . SER A 1 98 ? 16.981 26.465 40.504 1.00 20.34 97 SER A N 1
ATOM 1607 C CA . SER A 1 98 ? 16.317 27.296 39.507 1.00 19.83 97 SER A CA 1
ATOM 1608 C C . SER A 1 98 ? 15.759 28.547 40.177 1.00 22.73 97 SER A C 1
ATOM 1609 O O . SER A 1 98 ? 15.298 29.455 39.498 1.00 23.98 97 SER A O 1
ATOM 1617 N N . ARG A 1 99 ? 15.791 28.533 41.512 1.00 24.24 98 ARG A N 1
ATOM 1618 C CA . ARG A 1 99 ? 15.428 29.646 42.388 1.00 26.25 98 ARG A CA 1
ATOM 1619 C C . ARG A 1 99 ? 16.439 30.769 42.198 1.00 28.12 98 ARG A C 1
ATOM 1620 O O . ARG A 1 99 ? 16.071 31.929 42.034 1.00 29.89 98 ARG A O 1
ATOM 1641 N N . THR B 1 6 ? 18.464 14.583 3.301 1.00 16.16 5 THR B N 1
ATOM 1642 C CA . THR B 1 6 ? 19.838 14.661 3.773 1.00 13.78 5 THR B CA 1
ATOM 1643 C C . THR B 1 6 ? 19.850 14.655 5.303 1.00 10.78 5 THR B C 1
ATOM 1644 O O . THR B 1 6 ? 18.799 14.716 5.943 1.00 9.76 5 THR B O 1
ATOM 1654 N N . TYR B 1 7 ? 21.034 14.598 5.902 1.00 10.14 6 TYR B N 1
ATOM 1655 C CA . TYR B 1 7 ? 21.107 14.701 7.357 1.00 9.13 6 TYR B CA 1
ATOM 1656 C C . TYR B 1 7 ? 20.626 16.041 7.864 1.00 8.48 6 TYR B C 1
ATOM 1657 O O . TYR B 1 7 ? 20.056 16.102 8.947 1.00 8.48 6 TYR B O 1
ATOM 1675 N N . CYS B 1 8 ? 20.863 17.121 7.133 1.00 8.64 7 CYS B N 1
ATOM 1676 C CA A CYS B 1 8 ? 20.319 18.450 7.464 0.68 9.29 7 CYS B CA 1
ATOM 1677 C CA B CYS B 1 8 ? 20.333 18.362 7.649 0.32 9.63 7 CYS B CA 1
ATOM 1678 C C . CYS B 1 8 ? 18.800 18.431 7.475 1.00 8.49 7 CYS B C 1
ATOM 1679 O O . CYS B 1 8 ? 18.143 18.973 8.357 1.00 8.16 7 CYS B O 1
ATOM 1693 N N . ASP B 1 9 ? 18.222 17.809 6.447 1.00 8.60 8 ASP B N 1
ATOM 1694 C CA . ASP B 1 9 ? 16.763 17.686 6.381 1.00 8.54 8 ASP B CA 1
ATOM 1695 C C . ASP B 1 9 ? 16.230 16.888 7.573 1.00 7.52 8 ASP B C 1
ATOM 1696 O O . ASP B 1 9 ? 15.196 17.230 8.157 1.00 7.97 8 ASP B O 1
ATOM 1705 N N . ARG B 1 10 ? 16.907 15.800 7.908 1.00 7.38 9 ARG B N 1
ATOM 1706 C CA . ARG B 1 10 ? 16.485 15.002 9.043 1.00 7.32 9 ARG B CA 1
ATOM 1707 C C . ARG B 1 10 ? 16.522 15.819 10.330 1.00 7.19 9 ARG B C 1
ATOM 1708 O O . ARG B 1 10 ? 15.582 15.754 11.143 1.00 7.03 9 ARG B O 1
ATOM 1729 N N . LEU B 1 11 ? 17.599 16.580 10.529 1.00 6.90 10 LEU B N 1
ATOM 1730 C CA . LEU B 1 11 ? 17.699 17.347 11.757 1.00 7.38 10 LEU B CA 1
ATOM 1731 C C . LEU B 1 11 ? 16.598 18.408 11.838 1.00 7.52 10 LEU B C 1
ATOM 1732 O O . LEU B 1 11 ? 16.046 18.653 12.909 1.00 8.19 10 LEU B O 1
ATOM 1748 N N . VAL B 1 12 ? 16.281 19.058 10.723 1.00 7.72 11 VAL B N 1
ATOM 1749 C CA . VAL B 1 12 ? 15.183 20.018 10.724 1.00 8.71 11 VAL B CA 1
ATOM 1750 C C . VAL B 1 12 ? 13.885 19.308 11.110 1.00 9.11 11 VAL B C 1
ATOM 1751 O O . VAL B 1 12 ? 13.129 19.776 11.974 1.00 10.13 11 VAL B O 1
ATOM 1764 N N . GLN B 1 13 ? 13.660 18.137 10.528 1.00 8.74 12 GLN B N 1
ATOM 1765 C CA . GLN B 1 13 ? 12.454 17.373 10.841 1.00 9.42 12 GLN B CA 1
ATOM 1766 C C . GLN B 1 13 ? 12.376 17.005 12.334 1.00 9.47 12 GLN B C 1
ATOM 1767 O O . GLN B 1 13 ? 11.305 17.074 12.962 1.00 10.97 12 GLN B O 1
ATOM 1781 N N . ASP B 1 14 ? 13.512 16.623 12.898 1.00 6.95 13 ASP B N 1
ATOM 1782 C CA . ASP B 1 14 ? 13.561 16.127 14.266 1.00 7.32 13 ASP B CA 1
ATOM 1783 C C . ASP B 1 14 ? 13.676 17.205 15.344 1.00 7.24 13 ASP B C 1
ATOM 1784 O O . ASP B 1 14 ? 13.559 16.891 16.528 1.00 6.55 13 ASP B O 1
ATOM 1793 N N . THR B 1 15 ? 13.907 18.456 14.967 1.00 8.52 14 THR B N 1
ATOM 1794 C CA . THR B 1 15 ? 14.242 19.493 15.949 1.00 8.93 14 THR B CA 1
ATOM 1795 C C . THR B 1 15 ? 13.127 19.744 16.974 1.00 8.05 14 THR B C 1
ATOM 1796 O O . THR B 1 15 ? 13.386 19.750 18.170 1.00 7.96 14 THR B O 1
ATOM 1807 N N . PRO B 1 16 ? 11.879 19.943 16.529 1.00 8.45 15 PRO B N 1
ATOM 1808 C CA . PRO B 1 16 ? 10.841 20.158 17.554 1.00 8.61 15 PRO B CA 1
ATOM 1809 C C . PRO B 1 16 ? 10.738 18.999 18.556 1.00 8.24 15 PRO B C 1
ATOM 1810 O O . PRO B 1 16 ? 10.567 19.254 19.750 1.00 9.17 15 PRO B O 1
ATOM 1852 N N . LEU B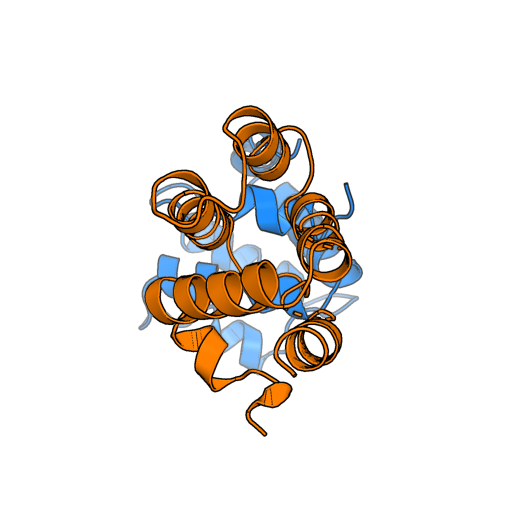 1 18 ? 13.194 16.731 19.412 1.00 8.77 17 LEU B N 1
ATOM 1853 C CA . LEU B 1 18 ? 14.417 16.705 20.215 1.00 9.84 17 LEU B CA 1
ATOM 1854 C C . LEU B 1 18 ? 14.493 17.788 21.258 1.00 9.06 17 LEU B C 1
ATOM 1855 O O . LEU B 1 18 ? 15.094 17.585 22.305 1.00 10.10 17 LEU B O 1
ATOM 1871 N N . THR B 1 19 ? 13.901 18.934 20.968 1.00 8.42 18 THR B N 1
ATOM 1872 C CA . THR B 1 19 ? 13.966 20.078 21.865 1.00 8.21 18 THR B CA 1
ATOM 1873 C C . THR B 1 19 ? 12.796 20.118 22.856 1.00 8.58 18 THR B C 1
ATOM 1874 O O . THR B 1 19 ? 12.759 20.979 23.727 1.00 10.14 18 THR B O 1
ATOM 1885 N N . GLY B 1 20 ? 11.867 19.169 22.752 1.00 8.33 19 GLY B N 1
ATOM 1886 C CA . GLY B 1 20 ? 10.764 19.115 23.704 1.00 9.07 19 GLY B CA 1
ATOM 1887 C C . GLY B 1 20 ? 11.272 18.860 25.101 1.00 9.60 19 GLY B C 1
ATOM 1888 O O . GLY B 1 20 ? 12.195 18.071 25.299 1.00 9.84 19 GLY B O 1
ATOM 1892 N N . HIS B 1 21 ? 10.697 19.542 26.085 1.00 9.76 20 HIS B N 1
ATOM 1893 C CA . HIS B 1 21 ? 11.125 19.326 27.462 1.00 10.92 20 HIS B CA 1
ATOM 1894 C C . HIS B 1 21 ? 11.048 17.854 27.809 1.00 11.68 20 HIS B C 1
ATOM 1895 O O . HIS B 1 21 ? 10.026 17.216 27.564 1.00 13.08 20 HIS B O 1
ATOM 1908 N N . GLY B 1 22 ? 12.111 17.328 28.412 1.00 12.10 21 GLY B N 1
ATOM 1909 C CA . GLY B 1 22 ? 12.149 15.952 28.846 1.00 12.89 21 GLY B CA 1
ATOM 1910 C C . GLY B 1 22 ? 12.821 14.996 27.872 1.00 12.97 21 GLY B C 1
ATOM 1911 O O . GLY B 1 22 ? 13.249 13.910 28.263 1.00 14.29 21 GLY B O 1
ATOM 1915 N N . ARG B 1 23 ? 12.921 15.369 26.597 1.00 11.58 22 ARG B N 1
ATOM 1916 C CA . ARG B 1 23 ? 13.499 14.441 25.621 1.00 11.64 22 ARG B CA 1
ATOM 1917 C C . ARG B 1 23 ? 14.970 14.192 25.872 1.00 12.16 22 ARG B C 1
ATOM 1918 O O . ARG B 1 23 ? 15.410 13.048 25.836 1.00 14.12 22 ARG B O 1
ATOM 1939 N N . LEU B 1 24 ? 15.745 15.254 26.069 1.00 10.31 23 LEU B N 1
ATOM 1940 C CA . LEU B 1 24 ? 17.168 15.145 26.347 1.00 10.32 23 LEU B CA 1
ATOM 1941 C C . LEU B 1 24 ? 17.449 15.771 27.688 1.00 9.91 23 LEU B C 1
ATOM 1942 O O . LEU B 1 24 ? 16.984 16.874 27.978 1.00 10.92 23 LEU B O 1
ATOM 1958 N N . SER B 1 25 ? 18.191 15.060 28.514 1.00 10.22 24 SER B N 1
ATOM 1959 C CA . SER B 1 25 ? 18.573 15.587 29.813 1.00 10.92 24 SER B CA 1
ATOM 1960 C C . SER B 1 25 ? 19.875 16.386 29.674 1.00 10.40 24 SER B C 1
ATOM 1961 O O . SER B 1 25 ? 20.581 16.294 28.665 1.00 10.47 24 SER B O 1
ATOM 1969 N N . GLU B 1 26 ? 20.206 17.145 30.705 1.00 10.76 25 GLU B N 1
ATOM 1970 C CA . GLU B 1 26 ? 21.461 17.864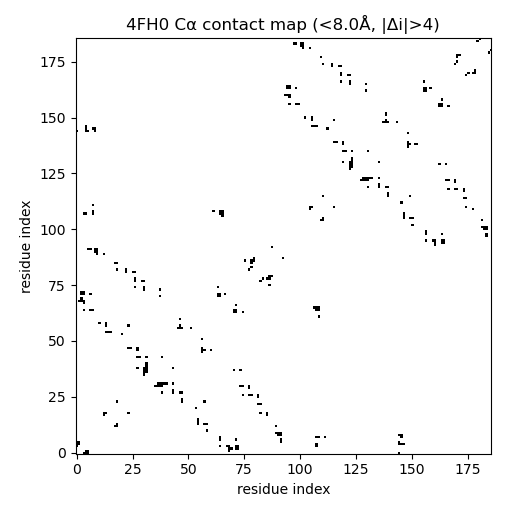 30.709 1.00 11.21 25 GLU B CA 1
ATOM 1971 C C . GLU B 1 26 ? 22.622 16.892 30.525 1.00 11.17 25 GLU B C 1
ATOM 1972 O O . GLU B 1 26 ? 23.556 17.191 29.776 1.00 11.66 25 GLU B O 1
ATOM 1984 N N . GLN B 1 27 ? 22.580 15.740 31.193 1.00 11.26 26 GLN B N 1
ATOM 1985 C CA . GLN B 1 27 ? 23.701 14.818 31.065 1.00 12.13 26 GLN B CA 1
ATOM 1986 C C . GLN B 1 27 ? 23.864 14.299 29.644 1.00 12.40 26 GLN B C 1
ATOM 1987 O O . GLN B 1 27 ? 24.983 14.201 29.140 1.00 13.58 26 GLN B O 1
ATOM 2001 N N . GLN B 1 28 ? 22.757 13.980 28.983 1.00 11.52 27 GLN B N 1
ATOM 2002 C CA . GLN B 1 28 ? 22.826 13.535 27.593 1.00 10.97 27 G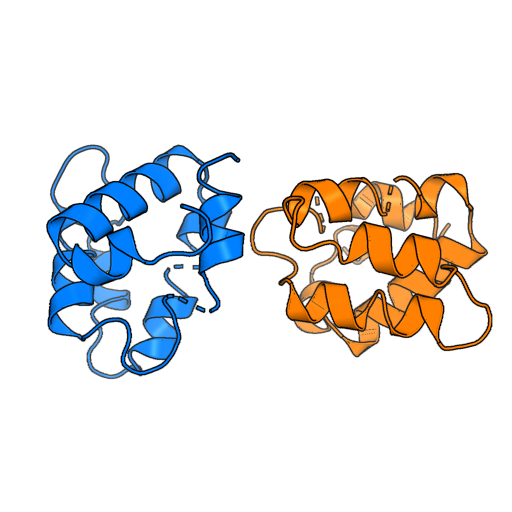LN B CA 1
ATOM 2003 C C . GLN B 1 28 ? 23.390 14.619 26.678 1.00 11.54 27 GLN B C 1
ATOM 2004 O O . GLN B 1 28 ? 24.244 14.363 25.818 1.00 11.74 27 GLN B O 1
ATOM 2018 N N . VAL B 1 29 ? 22.898 15.837 26.852 1.00 11.42 28 VAL B N 1
ATOM 2019 C CA . VAL B 1 29 ? 23.364 16.950 26.034 1.00 12.17 28 VAL B CA 1
ATOM 2020 C C . VAL B 1 29 ? 24.839 17.215 26.284 1.00 12.16 28 VAL B C 1
ATOM 2021 O O . VAL B 1 29 ? 25.600 17.441 25.348 1.00 12.42 28 VAL B O 1
ATOM 2034 N N . ASP B 1 30 ? 25.273 17.131 27.531 1.00 12.54 29 ASP B N 1
ATOM 2035 C CA . ASP B 1 30 ? 26.671 17.394 27.827 1.00 13.93 29 ASP B CA 1
ATOM 2036 C C . ASP B 1 30 ? 27.557 16.352 27.153 1.00 13.87 29 ASP B C 1
ATOM 2037 O O . ASP B 1 30 ? 28.611 16.681 26.636 1.00 14.98 29 ASP B O 1
ATOM 2046 N N . ARG B 1 31 ? 27.127 15.097 27.146 1.00 13.80 30 ARG B N 1
ATOM 2047 C CA . ARG B 1 31 ? 27.913 14.056 26.493 1.00 13.54 30 ARG B CA 1
ATOM 2048 C C . ARG B 1 31 ? 27.903 14.194 24.986 1.00 11.95 30 ARG B C 1
ATOM 2049 O O . ARG B 1 31 ? 28.900 13.902 24.325 1.00 12.67 30 ARG B O 1
ATOM 2070 N N . ILE B 1 32 ? 26.781 14.626 24.425 1.00 10.40 31 ILE B N 1
ATOM 2071 C CA . ILE B 1 32 ? 26.735 14.880 22.986 1.00 10.16 31 ILE B CA 1
ATOM 2072 C C . ILE B 1 32 ? 27.704 16.007 22.622 1.00 10.33 31 ILE B C 1
ATOM 2073 O O . ILE B 1 32 ? 28.446 15.898 21.644 1.00 10.96 31 ILE B O 1
ATOM 2089 N N . ILE B 1 33 ? 27.677 17.095 23.377 1.00 10.48 32 ILE B N 1
ATOM 2090 C CA A ILE B 1 33 ? 28.594 18.204 23.144 0.10 11.23 32 ILE B CA 1
ATOM 2091 C CA B ILE B 1 33 ? 28.591 18.199 23.136 0.90 11.56 32 ILE B CA 1
ATOM 2092 C C . ILE B 1 33 ? 30.044 17.739 23.235 1.00 12.21 32 ILE B C 1
ATOM 2093 O O . ILE B 1 33 ? 30.881 18.118 22.413 1.00 12.38 32 ILE B O 1
ATOM 2124 N N . LEU B 1 34 ? 30.354 16.926 24.243 1.00 13.03 33 LEU B N 1
ATOM 2125 C CA . LEU B 1 34 ? 31.725 16.415 24.416 1.00 14.10 33 LEU B CA 1
ATOM 2126 C C . LEU B 1 34 ? 32.150 15.625 23.180 1.00 13.35 33 LEU B C 1
ATOM 2127 O O . LEU B 1 34 ? 33.252 15.801 22.664 1.00 13.95 33 LEU B O 1
ATOM 2143 N N . GLN B 1 35 ? 31.258 14.790 22.664 1.00 13.17 34 GLN B N 1
ATOM 2144 C CA . GLN B 1 35 ? 31.552 14.019 21.458 1.00 13.72 34 GLN B CA 1
ATOM 2145 C C . GLN B 1 35 ? 31.868 14.939 20.287 1.00 13.18 34 GLN B C 1
ATOM 2146 O O . GLN B 1 35 ? 32.787 14.680 19.512 1.00 14.27 34 GLN B O 1
ATOM 2160 N N . LEU B 1 36 ? 31.073 15.990 20.142 1.00 12.19 35 LEU B N 1
ATOM 2161 C CA . LEU B 1 36 ? 31.243 16.924 19.030 1.00 12.05 35 LEU B CA 1
ATOM 2162 C C . LEU B 1 36 ? 32.481 17.807 19.184 1.00 12.77 35 LEU B C 1
ATOM 2163 O O . LEU B 1 36 ? 32.933 18.416 18.212 1.00 13.75 35 LEU B O 1
ATOM 2179 N N . ASN B 1 37 ? 33.029 17.891 20.392 1.00 11.53 36 ASN B N 1
ATOM 2180 C CA . ASN B 1 37 ? 34.173 18.766 20.629 1.00 12.40 36 ASN B CA 1
ATOM 2181 C C . ASN B 1 37 ? 35.497 18.028 20.634 1.00 13.33 36 ASN B C 1
ATOM 2182 O O . ASN B 1 37 ? 36.524 18.565 20.203 1.00 14.78 36 ASN B O 1
ATOM 2193 N N . ARG B 1 38 ? 35.478 16.788 21.103 1.00 13.10 37 ARG B N 1
ATOM 2194 C CA . ARG B 1 38 ? 36.730 16.111 21.445 1.00 16.02 37 ARG B CA 1
ATOM 2195 C C . ARG B 1 38 ? 37.305 15.223 20.365 1.00 19.21 37 ARG B C 1
ATOM 2196 O O . ARG B 1 38 ? 38.430 14.778 20.510 1.00 18.71 37 ARG B O 1
ATOM 2217 N N . TYR B 1 39 ? 36.554 14.970 19.295 1.00 22.37 38 TYR B N 1
ATOM 2218 C CA . TYR B 1 39 ? 36.969 14.006 18.275 1.00 25.15 38 TYR B CA 1
ATOM 2219 C C . TYR B 1 39 ? 36.791 14.592 16.888 1.00 26.88 38 TYR B C 1
ATOM 2220 O O . TYR B 1 39 ? 36.056 15.552 16.719 1.00 28.38 38 TYR B O 1
ATOM 2238 N N . TYR B 1 40 ? 37.456 13.979 15.908 1.00 25.86 39 TYR B N 1
ATOM 2239 C CA . TYR B 1 40 ? 37.511 14.469 14.534 1.00 24.64 39 TYR B CA 1
ATOM 2240 C C . TYR B 1 40 ? 36.367 13.844 13.718 1.00 23.77 39 TYR B C 1
ATOM 2241 O O . TYR B 1 40 ? 36.098 12.657 13.843 1.00 25.47 39 TYR B O 1
ATOM 2259 N N . PRO B 1 41 ? 35.681 14.644 12.893 1.00 19.35 40 PRO B N 1
ATOM 2260 C CA . PRO B 1 41 ? 35.876 16.086 12.774 1.00 18.31 40 PRO B CA 1
ATOM 2261 C C . PRO B 1 41 ? 35.386 16.758 14.035 1.00 17.26 40 PRO B C 1
ATOM 2262 O O . PRO B 1 41 ? 34.433 16.307 14.681 1.00 17.24 40 PRO B O 1
ATOM 2273 N N . GLN B 1 42 ? 36.053 17.835 14.374 1.00 16.17 41 GLN B N 1
ATOM 2274 C CA . GLN B 1 42 ? 35.632 18.678 15.474 1.00 15.40 41 GLN B CA 1
ATOM 2275 C C . GLN B 1 42 ? 34.538 19.616 14.987 1.00 16.14 41 GLN B C 1
ATOM 2276 O O . GLN B 1 42 ? 34.740 20.463 14.107 1.00 18.21 41 GLN B O 1
ATOM 2290 N N . ILE B 1 43 ? 33.359 19.451 15.553 1.00 14.09 42 ILE B N 1
ATOM 2291 C CA . ILE B 1 43 ? 32.218 20.235 15.161 1.00 14.19 42 ILE B CA 1
ATOM 2292 C C . ILE B 1 43 ? 32.114 21.493 15.987 1.00 15.10 42 ILE B C 1
ATOM 2293 O O . ILE B 1 43 ? 31.733 22.543 15.482 1.00 17.90 42 ILE B O 1
ATOM 2309 N N . LEU B 1 44 ? 32.444 21.380 17.274 1.00 13.64 43 LEU B N 1
ATOM 2310 C CA . LEU B 1 44 ? 32.368 22.511 18.167 1.00 14.22 43 LEU B CA 1
ATOM 2311 C C . LEU B 1 44 ? 33.737 22.833 18.724 1.00 14.80 43 LEU B C 1
ATOM 2312 O O . LEU B 1 44 ? 34.442 21.950 19.230 1.00 14.86 43 LEU B O 1
ATOM 2328 N N . THR B 1 45 ? 34.097 24.108 18.672 1.00 16.21 44 THR B N 1
ATOM 2329 C CA . THR B 1 45 ? 35.293 24.580 19.352 1.00 16.34 44 THR B CA 1
ATOM 2330 C C . THR B 1 45 ? 35.103 24.504 20.866 1.00 15.16 44 THR B C 1
ATOM 2331 O O . THR B 1 45 ? 33.983 24.324 21.354 1.00 14.51 44 THR B O 1
ATOM 2342 N N . ASN B 1 46 ? 36.192 24.631 21.620 1.00 14.86 45 ASN B N 1
ATOM 2343 C CA . ASN B 1 46 ? 36.060 24.680 23.066 1.00 15.08 45 ASN B CA 1
ATOM 2344 C C . ASN B 1 46 ? 35.123 25.809 23.492 1.00 14.80 45 ASN B C 1
ATOM 2345 O O . ASN B 1 46 ? 34.294 25.601 24.355 1.00 14.76 45 ASN B O 1
ATOM 2356 N N . LYS B 1 47 ? 35.254 26.997 22.894 1.00 15.93 46 LYS B N 1
ATOM 2357 C CA . LYS B 1 47 ? 34.382 28.129 23.258 1.00 16.72 46 LYS B CA 1
ATOM 2358 C C . LYS B 1 47 ? 32.902 27.829 22.966 1.00 16.26 46 LYS B C 1
ATOM 2359 O O . LYS B 1 47 ? 32.017 28.140 23.766 1.00 16.07 46 LYS B O 1
ATOM 2378 N N . GLU B 1 48 ? 32.637 27.211 21.826 1.00 15.84 47 GLU B N 1
ATOM 2379 C CA . GLU B 1 48 ? 31.274 26.829 21.483 1.00 15.71 47 GLU B CA 1
ATOM 2380 C C . GLU B 1 48 ? 30.733 25.765 22.406 1.00 14.29 47 GLU B C 1
ATOM 2381 O O . GLU B 1 48 ? 29.587 25.838 22.839 1.00 14.27 47 GLU B O 1
ATOM 2393 N N . ALA B 1 49 ? 31.560 24.784 22.740 1.00 13.07 48 ALA B N 1
ATOM 2394 C CA . ALA B 1 49 ? 31.133 23.747 23.671 1.00 12.79 48 ALA B CA 1
ATOM 2395 C C . ALA B 1 49 ? 30.770 24.373 25.016 1.00 12.78 48 ALA B C 1
ATOM 2396 O O . ALA B 1 49 ? 29.774 23.991 25.636 1.00 12.68 48 ALA B O 1
ATOM 2403 N N . GLU B 1 50 ? 31.579 25.326 25.473 1.00 13.65 49 GLU B N 1
ATOM 2404 C CA . GLU B 1 50 ? 31.298 26.003 26.744 1.00 14.36 49 GLU B CA 1
ATOM 2405 C C . GLU B 1 50 ? 29.963 26.764 26.685 1.00 14.30 49 GLU B C 1
ATOM 2406 O O . GLU B 1 50 ? 29.188 26.767 27.636 1.00 14.30 49 GLU B O 1
ATOM 2418 N N . LYS B 1 51 ? 29.698 27.417 25.562 1.00 14.37 50 LYS B N 1
ATOM 2419 C CA . LYS B 1 51 ? 28.468 28.167 25.398 1.00 15.53 50 LYS B CA 1
ATOM 2420 C C . LYS B 1 51 ? 27.269 27.218 25.478 1.00 14.28 50 LYS B C 1
ATOM 2421 O O . LYS B 1 51 ? 26.285 27.507 26.147 1.00 14.05 50 LYS B O 1
ATOM 2440 N N . PHE B 1 52 ? 27.343 26.078 24.802 1.00 13.12 51 PHE B N 1
ATOM 2441 C CA . PHE B 1 52 ? 26.200 25.179 24.782 1.00 13.25 51 PHE B CA 1
ATOM 2442 C C . PHE B 1 52 ? 26.037 24.362 26.061 1.00 14.06 51 PHE B C 1
ATOM 2443 O O . PHE B 1 52 ? 24.996 23.735 26.248 1.00 13.84 51 PHE B O 1
ATOM 2460 N N . ARG B 1 53 ? 27.056 24.375 26.928 1.00 15.90 52 ARG B N 1
ATOM 2461 C CA . ARG B 1 53 ? 26.989 23.726 28.248 1.00 19.04 52 ARG B CA 1
ATOM 2462 C C . ARG B 1 53 ? 26.770 24.727 29.387 1.00 19.81 52 ARG B C 1
ATOM 2463 O O . ARG B 1 53 ? 26.684 24.333 30.553 1.00 20.52 52 ARG B O 1
ATOM 2484 N N . ASN B 1 54 ? 26.718 26.015 29.059 1.00 20.62 53 ASN B N 1
ATOM 2485 C CA . ASN B 1 54 ? 26.662 27.078 30.061 1.00 22.06 53 ASN B CA 1
ATOM 2486 C C . ASN B 1 54 ? 25.469 26.923 30.998 1.00 22.65 53 ASN B C 1
ATOM 2487 O O . ASN B 1 54 ? 24.330 27.040 30.566 1.00 22.12 53 ASN B O 1
ATOM 2498 N N . PRO B 1 55 ? 25.724 26.623 32.286 1.00 23.25 54 PRO B N 1
ATOM 2499 C CA . PRO B 1 55 ? 24.622 26.379 33.230 1.00 24.53 54 PRO B CA 1
ATOM 2500 C C . PRO B 1 55 ? 23.762 27.609 33.473 1.00 25.39 54 PRO B C 1
ATOM 2501 O O . PRO B 1 55 ? 22.691 27.489 34.068 1.00 26.01 54 PRO B O 1
ATOM 2512 N N . LYS B 1 56 ? 24.227 28.771 33.022 1.00 25.92 55 LYS B N 1
ATOM 2513 C CA . LYS B 1 56 ? 23.498 30.017 33.229 1.00 26.30 55 LYS B CA 1
ATOM 2514 C C . LYS B 1 56 ? 22.329 30.217 32.247 1.00 25.73 55 LYS B C 1
ATOM 2515 O O . LYS B 1 56 ? 21.515 31.115 32.440 1.00 27.57 55 LYS B O 1
ATOM 2534 N N . ALA B 1 57 ? 22.248 29.402 31.198 1.00 23.29 56 ALA B N 1
ATOM 2535 C CA . ALA B 1 57 ? 21.109 29.451 30.270 1.00 21.26 56 ALA B CA 1
ATOM 2536 C C . ALA B 1 57 ? 20.316 28.149 30.362 1.00 18.73 56 ALA B C 1
ATOM 2537 O O . ALA B 1 57 ? 20.891 27.100 30.640 1.00 19.22 56 ALA B O 1
ATOM 2544 N N . SER B 1 58 ? 19.010 28.208 30.114 1.00 17.05 57 SER B N 1
ATOM 2545 C CA A SER B 1 58 ? 18.176 27.005 30.165 0.45 16.12 57 SER B CA 1
ATOM 2546 C CA B SER B 1 58 ? 18.179 27.006 30.170 0.55 15.97 57 SER B CA 1
ATOM 2547 C C . SER B 1 58 ? 18.577 26.007 29.095 1.00 14.69 57 SER B C 1
ATOM 2548 O O . SER B 1 58 ? 18.967 26.379 27.982 1.00 13.84 57 SER B O 1
ATOM 2561 N N . LEU B 1 59 ? 18.471 24.737 29.438 1.00 13.70 58 LEU B N 1
ATOM 2562 C CA . LEU B 1 59 ? 18.824 23.664 28.517 1.00 12.36 58 LEU B CA 1
ATOM 2563 C C . LEU B 1 59 ? 18.090 23.793 27.193 1.00 12.53 58 LEU B C 1
ATOM 2564 O O . LEU B 1 59 ? 18.695 23.664 26.142 1.00 13.09 58 LEU B O 1
ATOM 2580 N N . ARG B 1 60 ? 16.793 24.066 27.224 1.00 12.10 59 ARG B N 1
ATOM 2581 C CA . ARG B 1 60 ? 16.048 24.126 25.977 1.00 13.80 59 ARG B CA 1
ATOM 2582 C C . ARG B 1 60 ? 16.573 25.229 25.059 1.00 13.64 59 ARG B C 1
ATOM 2583 O O . ARG B 1 60 ? 16.690 25.016 23.852 1.00 13.61 59 ARG B O 1
ATOM 2604 N N . VAL B 1 61 ? 16.900 26.393 25.623 1.00 14.09 60 VAL B N 1
ATOM 2605 C CA . VAL B 1 61 ? 17.438 27.494 24.830 1.00 15.33 60 VAL B CA 1
ATOM 2606 C C . VAL B 1 61 ? 18.750 27.072 24.196 1.00 13.48 60 VAL B C 1
ATOM 2607 O O . VAL B 1 61 ? 18.966 27.293 23.006 1.00 13.76 60 VAL B O 1
ATOM 2620 N N . ARG B 1 62 ? 19.634 26.467 24.981 1.00 13.16 61 ARG B N 1
ATOM 2621 C CA . ARG B 1 62 ? 20.921 26.035 24.484 1.00 12.48 61 ARG B CA 1
ATOM 2622 C C . ARG B 1 62 ? 20.760 24.974 23.407 1.00 11.97 61 ARG B C 1
ATOM 2623 O O . ARG B 1 62 ? 21.462 25.003 22.406 1.00 11.99 61 ARG B O 1
ATOM 2644 N N . LEU B 1 63 ? 19.826 24.053 23.589 1.00 12.45 62 LEU B N 1
ATOM 2645 C CA . LEU B 1 63 ? 19.608 23.019 22.594 1.00 13.41 62 LEU B CA 1
ATOM 2646 C C . LEU B 1 63 ? 19.072 23.596 21.316 1.00 12.04 62 LEU B C 1
ATOM 2647 O O . LEU B 1 63 ? 19.480 23.186 20.252 1.00 12.74 62 LEU B O 1
ATOM 2663 N N . CYS B 1 64 ? 18.096 24.494 21.410 1.00 12.44 63 CYS B N 1
ATOM 2664 C CA . CYS B 1 64 ? 17.602 25.135 20.206 1.00 12.51 63 CYS B CA 1
ATOM 2665 C C . CYS B 1 64 ? 18.729 25.864 19.496 1.00 12.35 63 CYS B C 1
ATOM 2666 O O . CYS B 1 64 ? 18.808 25.808 18.274 1.00 12.72 63 CYS B O 1
ATOM 2674 N N . ASP B 1 65 ? 19.597 26.535 20.251 1.00 12.39 64 ASP B N 1
ATOM 2675 C CA . ASP B 1 65 ? 20.724 27.235 19.641 1.00 13.33 64 ASP B CA 1
ATOM 2676 C C . ASP B 1 65 ? 21.685 26.258 18.978 1.00 12.21 64 ASP B C 1
ATOM 2677 O O . ASP B 1 65 ? 22.202 26.535 17.914 1.00 12.71 64 ASP B O 1
ATOM 2686 N N . LEU B 1 66 ? 21.918 25.115 19.607 1.00 11.84 65 LEU B N 1
ATOM 2687 C CA . LEU B 1 66 ? 22.753 24.082 19.022 1.00 11.43 65 LEU B CA 1
ATOM 2688 C C . LEU B 1 66 ? 22.143 23.541 17.722 1.00 11.15 65 LEU B C 1
ATOM 2689 O O . LEU B 1 66 ? 22.845 23.366 16.734 1.00 11.44 65 LEU B O 1
ATOM 2739 N N . SER B 1 68 ? 20.171 25.092 15.665 1.00 12.06 67 SER B N 1
ATOM 2740 C CA . SER B 1 68 ? 20.354 26.156 14.680 1.00 13.67 67 SER B CA 1
ATOM 2741 C C . SER B 1 68 ? 21.783 26.193 14.173 1.00 13.11 67 SER B C 1
ATOM 2742 O O . SER B 1 68 ? 22.030 26.423 12.994 1.00 13.97 67 SER B O 1
ATOM 2750 N N . HIS B 1 69 ? 22.731 26.019 15.084 1.00 11.74 68 HIS B N 1
ATOM 2751 C CA . HIS B 1 69 ? 24.136 26.050 14.733 1.00 12.11 68 HIS B CA 1
ATOM 2752 C C . HIS B 1 69 ? 24.476 24.905 13.790 1.00 10.99 68 HIS B C 1
ATOM 2753 O O . HIS B 1 69 ? 25.139 25.109 12.773 1.00 11.65 68 HIS B O 1
ATOM 2766 N N . LEU B 1 70 ? 24.016 23.697 14.114 1.00 10.83 69 LEU B N 1
ATOM 2767 C CA . LEU B 1 70 ? 24.298 22.533 13.280 1.00 10.46 69 LEU B CA 1
ATOM 2768 C C . LEU B 1 70 ? 23.649 22.685 11.893 1.00 11.01 69 LEU B C 1
ATOM 2769 O O . LEU B 1 70 ? 24.253 22.370 10.879 1.00 12.48 69 LEU B O 1
ATOM 2785 N N . GLN B 1 71 ? 22.408 23.161 11.872 1.00 11.83 70 GLN B N 1
ATOM 2786 C CA . GLN B 1 71 ? 21.679 23.316 10.622 1.00 13.73 70 GLN B CA 1
ATOM 2787 C C . GLN B 1 71 ? 22.372 24.320 9.701 1.00 15.09 70 GLN B C 1
ATOM 2788 O O . GLN B 1 71 ? 22.457 24.099 8.486 1.00 17.00 70 GLN B O 1
ATOM 2802 N N . ARG B 1 72 ? 22.894 25.403 10.270 1.00 15.23 71 ARG B N 1
ATOM 2803 C CA . ARG B 1 72 ? 23.612 26.423 9.496 1.00 17.08 71 ARG B CA 1
ATOM 2804 C C . ARG B 1 72 ? 24.973 25.915 9.023 1.00 17.56 71 ARG B C 1
ATOM 2805 O O . ARG B 1 72 ? 25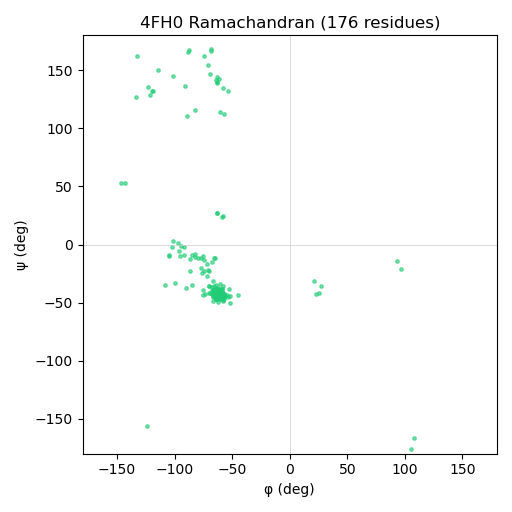.474 26.332 7.983 1.00 19.09 71 ARG B O 1
ATOM 2826 N N . SER B 1 73 ? 25.550 24.965 9.755 1.00 17.04 72 SER B N 1
ATOM 2827 C CA . SER B 1 73 ? 26.913 24.515 9.501 1.00 17.88 72 SER B CA 1
ATOM 2828 C C . SER B 1 73 ? 26.953 23.414 8.461 1.00 17.90 72 SER B C 1
ATOM 2829 O O . SER B 1 73 ? 27.970 23.199 7.823 1.00 19.86 72 SER B O 1
ATOM 2837 N N . GLY B 1 74 ? 25.847 22.713 8.284 1.00 17.46 73 GLY B N 1
ATOM 2838 C CA . GLY B 1 74 ? 25.716 21.834 7.151 1.00 16.63 73 GLY B CA 1
ATOM 2839 C C . GLY B 1 74 ? 25.769 20.348 7.426 1.00 15.32 73 GLY B C 1
ATOM 2840 O O . GLY B 1 74 ? 25.648 19.890 8.558 1.00 14.92 73 GLY B O 1
ATOM 2844 N N . GLU B 1 75 ? 25.933 19.598 6.349 1.00 15.77 74 GLU B N 1
ATOM 2845 C CA . GLU B 1 75 ? 25.715 18.170 6.352 1.00 15.00 74 GLU B CA 1
ATOM 2846 C C . GLU B 1 75 ? 26.667 17.399 7.282 1.00 14.87 74 GLU B C 1
ATOM 2847 O O . GLU B 1 75 ? 26.225 16.500 8.004 1.00 15.02 74 GLU B O 1
ATOM 2859 N N . ARG B 1 76 ? 27.952 17.772 7.253 1.00 15.04 75 ARG B N 1
ATOM 2860 C CA . ARG B 1 76 ? 28.979 17.192 8.112 1.00 16.20 75 ARG B CA 1
ATOM 2861 C C . ARG B 1 76 ? 28.532 17.244 9.557 1.00 14.76 75 ARG B C 1
ATOM 2862 O O . ARG B 1 76 ? 28.591 16.262 10.309 1.00 14.90 75 ARG B O 1
ATOM 2883 N N . ASP B 1 77 ? 28.107 18.428 9.949 1.00 14.13 76 ASP B N 1
ATOM 2884 C CA . ASP B 1 77 ? 27.811 18.703 11.341 1.00 13.04 76 ASP B CA 1
ATOM 2885 C C . ASP B 1 77 ? 26.550 17.956 11.773 1.00 11.94 76 ASP B C 1
ATOM 2886 O O . ASP B 1 77 ? 26.508 17.374 12.849 1.00 12.21 76 ASP B O 1
ATOM 2895 N N . CYS B 1 78 ? 25.531 17.944 10.922 1.00 11.79 77 CYS B N 1
ATOM 2896 C CA . CYS B 1 78 ? 24.290 17.271 11.277 1.00 11.79 77 CYS B CA 1
ATOM 2897 C C . CYS B 1 78 ? 24.515 15.758 11.365 1.00 11.30 77 CYS B C 1
ATOM 2898 O O . CYS B 1 78 ? 23.986 15.079 12.245 1.00 11.32 77 CYS B O 1
ATOM 2905 N N . GLN B 1 79 ? 25.314 15.222 10.457 1.00 12.17 78 GLN B N 1
ATOM 2906 C CA . GLN B 1 79 ? 25.630 13.812 10.500 1.00 12.92 78 GLN B CA 1
ATOM 2907 C C . GLN B 1 79 ? 26.311 13.437 11.823 1.00 12.79 78 GLN B C 1
ATOM 2908 O O . GLN B 1 79 ? 25.959 12.446 12.450 1.00 13.17 78 GLN B O 1
ATOM 2922 N N . GLU B 1 80 ? 27.266 14.249 12.258 1.00 12.69 79 GLU B N 1
ATOM 2923 C CA . GLU B 1 80 ? 28.012 13.958 13.479 1.00 13.42 79 GLU B CA 1
ATOM 2924 C C . GLU B 1 80 ? 27.101 14.032 14.694 1.00 12.17 79 GLU B C 1
ATOM 2925 O O . GLU B 1 80 ? 27.231 13.241 15.633 1.00 11.82 79 GLU B O 1
ATOM 2937 N N . PHE B 1 81 ? 26.151 14.960 14.670 1.00 10.34 80 PHE B N 1
ATOM 2938 C CA . PHE B 1 81 ? 25.177 15.024 15.756 1.00 10.20 80 PHE B CA 1
ATOM 2939 C C . PHE B 1 81 ? 24.437 13.698 15.900 1.00 8.50 80 PHE B C 1
ATOM 2940 O O . PHE B 1 81 ? 24.239 13.207 17.013 1.00 9.43 80 PHE B O 1
ATOM 2957 N N . TYR B 1 82 ? 24.004 13.111 14.788 1.00 8.34 81 TYR B N 1
ATOM 2958 C CA . TYR B 1 82 ? 23.271 11.852 14.897 1.00 8.80 81 TYR B CA 1
ATOM 2959 C C . TYR B 1 82 ? 24.139 10.711 15.404 1.00 10.14 81 TYR B C 1
ATOM 2960 O O . TYR B 1 82 ? 23.634 9.845 16.088 1.00 10.71 81 TYR B O 1
ATOM 2978 N N . ARG B 1 83 ? 25.435 10.728 15.087 1.00 11.26 82 ARG B N 1
ATOM 2979 C CA . ARG B 1 83 ? 26.367 9.742 15.632 1.00 13.65 82 ARG B CA 1
ATOM 2980 C C . ARG B 1 83 ? 26.392 9.845 17.144 1.00 14.54 82 ARG B C 1
ATOM 2981 O O . ARG B 1 83 ? 26.324 8.845 17.860 1.00 16.40 82 ARG B O 1
ATOM 3002 N N . ALA B 1 84 ? 26.486 11.073 17.638 1.00 12.83 83 ALA B N 1
ATOM 3003 C CA . ALA B 1 84 ? 26.532 11.321 19.079 1.00 13.14 83 ALA B CA 1
ATOM 3004 C C . ALA B 1 84 ? 25.220 10.954 19.746 1.00 12.41 83 ALA B C 1
ATOM 3005 O O . ALA B 1 84 ? 25.201 10.413 20.840 1.00 13.69 83 ALA B O 1
ATOM 3012 N N . LEU B 1 85 ? 24.120 11.279 19.091 1.00 10.76 84 LEU B N 1
ATOM 3013 C CA . LEU B 1 85 ? 22.807 10.905 19.610 1.00 10.98 84 LEU B CA 1
ATOM 3014 C C . LEU B 1 85 ? 22.651 9.387 19.708 1.00 12.40 84 LEU B C 1
ATOM 3015 O O . LEU B 1 85 ? 22.075 8.880 20.685 1.00 12.99 84 LEU B O 1
ATOM 3031 N N . TYR B 1 86 ? 23.139 8.665 18.704 1.00 12.81 85 TYR B N 1
ATOM 3032 C CA . TYR B 1 86 ? 23.034 7.220 18.696 1.00 15.42 85 TYR B CA 1
ATOM 3033 C C . TYR B 1 86 ? 23.733 6.639 19.926 1.00 17.44 85 TYR B C 1
ATOM 3034 O O . TYR B 1 86 ? 23.226 5.698 20.555 1.00 18.20 85 TYR B O 1
ATOM 3052 N N . ILE B 1 87 ? 24.890 7.194 20.279 1.00 17.98 86 ILE B N 1
ATOM 3053 C CA . ILE B 1 87 ? 25.678 6.661 21.413 1.00 20.94 86 ILE B CA 1
ATOM 3054 C C . ILE B 1 87 ? 25.073 7.041 22.759 1.00 21.98 86 ILE B C 1
ATOM 3055 O O . ILE B 1 87 ? 24.987 6.210 23.674 1.00 23.67 86 ILE B O 1
ATOM 3071 N N . HIS B 1 88 ? 24.660 8.301 22.876 1.00 21.52 87 HIS B N 1
ATOM 3072 C CA . HIS B 1 88 ? 24.342 8.881 24.175 1.00 22.53 87 HIS B CA 1
ATOM 3073 C C . HIS B 1 88 ? 22.855 9.045 24.486 1.00 22.61 87 HIS B C 1
ATOM 3074 O O . HIS B 1 88 ? 22.493 9.339 25.630 1.00 23.77 87 HIS B O 1
ATOM 3087 N N . ALA B 1 89 ? 21.964 8.859 23.555 1.00 22.23 88 ALA B N 1
ATOM 3088 C CA . ALA B 1 89 ? 20.525 8.922 23.717 1.00 22.12 88 ALA B CA 1
ATOM 3089 C C . ALA B 1 89 ? 19.808 7.909 22.898 1.00 22.52 88 ALA B C 1
ATOM 3090 O O . ALA B 1 89 ? 18.925 8.180 22.213 1.00 22.05 88 ALA B O 1
ATOM 3097 N N . GLN B 1 90 ? 20.214 6.675 23.042 1.00 23.99 89 GLN B N 1
ATOM 3098 C CA . GLN B 1 90 ? 19.665 5.602 22.233 1.00 25.57 89 GLN B CA 1
ATOM 3099 C C . GLN B 1 90 ? 18.155 5.459 22.405 1.00 26.59 89 GLN B C 1
ATOM 3100 O O . GLN B 1 90 ? 17.447 5.206 21.435 1.00 27.16 89 GLN B O 1
ATOM 3114 N N . PRO B 1 91 ? 17.642 5.638 23.635 1.00 27.58 90 PRO B N 1
ATOM 3115 C CA . PRO B 1 91 ? 16.185 5.543 23.763 1.00 27.65 90 PRO B CA 1
ATOM 3116 C C . PRO B 1 91 ? 15.466 6.554 22.860 1.00 26.84 90 PRO B C 1
ATOM 3117 O O . PRO B 1 91 ? 14.425 6.247 22.290 1.00 28.67 90 PRO B O 1
ATOM 3128 N N . LEU B 1 92 ? 16.045 7.734 22.693 1.00 25.13 91 LEU B N 1
ATOM 3129 C CA . LEU B 1 92 ? 15.469 8.755 21.822 1.00 24.19 91 LEU B CA 1
ATOM 3130 C C . LEU B 1 92 ? 15.678 8.456 20.331 1.00 23.28 91 LEU B C 1
ATOM 3131 O O . LEU B 1 92 ? 14.803 8.708 19.503 1.00 22.38 91 LEU B O 1
ATOM 3147 N N . HIS B 1 93 ? 16.824 7.944 19.958 1.00 23.17 92 HIS B N 1
ATOM 3148 C CA . HIS B 1 93 ? 17.163 7.607 18.565 1.00 23.45 92 HIS B CA 1
ATOM 3149 C C . HIS B 1 93 ? 16.110 6.889 17.801 1.00 22.74 92 HIS B C 1
ATOM 3150 O O . HIS B 1 93 ? 15.815 7.098 16.726 1.00 21.42 92 HIS B O 1
ATOM 3163 N N . SER B 1 94 ? 15.559 5.946 18.535 1.00 23.84 93 SER B N 1
ATOM 3164 C CA . SER B 1 94 ? 14.585 5.023 18.044 1.00 24.98 93 SER B CA 1
ATOM 3165 C C . SER B 1 94 ? 13.228 5.643 17.857 1.00 23.62 93 SER B C 1
ATOM 3166 O O . SER B 1 94 ? 12.425 5.178 17.073 1.00 23.79 93 SER B O 1
ATOM 3174 N N . ARG B 1 95 ? 12.982 6.725 18.568 1.00 21.35 94 ARG B N 1
ATOM 3175 C CA . ARG B 1 95 ? 11.710 7.453 18.538 1.00 19.97 94 ARG B CA 1
ATOM 3176 C C . ARG B 1 95 ? 11.689 8.705 17.567 1.00 16.91 94 ARG B C 1
ATOM 3177 O O . ARG B 1 95 ? 10.741 9.376 17.444 1.00 17.35 94 ARG B O 1
ATOM 3198 N N . LEU B 1 96 ? 12.770 8.938 16.890 1.00 14.53 95 LEU B N 1
ATOM 3199 C CA . LEU B 1 96 ? 12.847 10.130 16.056 1.00 12.59 95 LEU B CA 1
ATOM 3200 C C . LEU B 1 96 ? 11.841 10.163 14.923 1.00 11.06 95 LEU B C 1
ATOM 3201 O O . LEU B 1 96 ? 11.633 9.154 14.251 1.00 11.69 95 LEU B O 1
ATOM 3217 N N . PRO B 1 97 ? 11.257 11.341 14.654 1.00 9.95 96 PRO B N 1
ATOM 3218 C CA . PRO B 1 97 ? 10.402 11.473 13.470 1.00 10.07 96 PRO B CA 1
ATOM 3219 C C . PRO B 1 97 ? 11.067 11.020 12.175 1.00 10.92 96 PRO B C 1
ATOM 3220 O O . PRO B 1 97 ? 10.419 10.374 11.346 1.00 12.02 96 PRO B O 1
ATOM 3231 N N . SER B 1 98 ? 12.351 11.309 12.014 1.00 9.39 97 SER B N 1
ATOM 3232 C CA . SER B 1 98 ? 13.050 10.936 10.789 1.00 10.36 97 SER B CA 1
ATOM 3233 C C . SER B 1 98 ? 13.188 9.436 10.581 1.00 10.80 97 SER B C 1
ATOM 3234 O O . SER B 1 98 ? 13.552 8.998 9.497 1.00 11.87 97 SER B O 1
ATOM 3242 N N . ARG B 1 99 ? 12.886 8.659 11.616 1.00 11.50 98 ARG B N 1
ATOM 3243 C CA . ARG B 1 99 ? 12.952 7.202 11.544 1.00 14.23 98 ARG B CA 1
ATOM 3244 C C . ARG B 1 99 ? 11.601 6.554 11.359 1.00 16.52 98 ARG B C 1
ATOM 3245 O O . ARG B 1 99 ? 11.514 5.334 11.324 1.00 17.35 98 ARG B O 1
ATOM 3266 N N . HIS B 1 100 ? 10.545 7.351 11.230 1.00 17.44 99 HIS B N 1
ATOM 3267 C CA . HIS B 1 100 ? 9.213 6.788 11.026 1.00 21.29 99 HIS B CA 1
ATOM 3268 C C . HIS B 1 100 ? 9.134 6.164 9.649 1.00 23.18 99 HIS B C 1
ATOM 3269 O O . HIS B 1 100 ? 9.742 6.656 8.702 1.00 23.88 99 HIS B O 1
#

Secondary structure (DSSP, 8-state):
--HHHHHHHH----STTSS-HHHHHHHHHHHHSSSS--S-HHHHHHHT-TTS-HHHHHHH--HHHHH-HHHHHHHHHHHHHH-HHHHHH-TT-/-HHHHHHHH----STTTS-HHHHHHHHHHHHHSSS--S-HHHHHHHH-TTS-HHHHHHH--HHHHH-HHHHHHHHHHHHHH-HHHHTT-GGG-

InterPro domains:
  IPR011029 Death-like domain superfamily [G3DSA:1.10.533.10] (1-101)
  IPR042146 BinCARD, CARD domain [cd13785] (10-95)
  IPR043574 Caspase recruitment domain-containing protein 19 [PTHR34765] (1-177)

B-factor: mean 17.68, std 7.1, range [6.2, 49.37]

Foldseek 3Di:
DFLLVLCVQQVVCLPPPLDDLVLQLQLLCLCDPDPPNNADPVLSCVLSPPVDDNSVSSSVCCSQSVVDRVSSVSSLVSCCVRPVVSSVPGPSD/DLLVLCVQQVVCLPPPLADLVLQLQLLCQLCPDPPNNADPVLSCQLNPPVDDNSVSSSVCCSQSVVDDVSSVSSLVSCCVRPVVNNCVTPSND